Protein AF-A0A4R5Q6W9-F1 (afdb_monomer_lite)

Secondary structure (DSSP, 8-state):
-PPPTT----TTHHHHHHHHHHHHHHHTT----HHHHHHHHHHHHHHHHHHHHHHH----TTS-HHHHHHHHHHHHHHHHHHHHHHHHHHHHHHHH-SSHHHHHHHHHHHHH-B-SSSBEEE-S-TT-TT--SEEEEEEEEEEETTEEEEEEEEEEETTEEEEEEEEEE-GGGSPPPHHHHHHHHHHHHHHHHTTEEEEEEEHHHHHH-HHHHHHHHHHHHHHHHHHHHHHTTSSPPPP-TTTHHHHHHSPPPP-PPP-

Sequence (259 aa):
MQRISGLKFQPGDVRATVLEAERLIRKAGFQCPDPAQRFYSRLADKAETDFEADAETWPATDRSAEERERGYAEASRRLNRKFDGITGDLFLVTEMVESPIEAMFGAWVVLFGNDGYNDIEFSFGPESRFDPEWGTNFTPQVTVAEYRADFLFKVCLKGSFRMLAVECDGHDYHERTADQAARDRSRDRRLLTNGIHVLRFTGREIVRDLEACMDDLSDALSRLAEELLVEAGIAKRRPQRWIQENVDLAGPPPRKRPT

pLDDT: mean 81.54, std 15.63, range [34.31, 98.19]

Radius of gyration: 22.25 Å; chains: 1; bounding box: 53×73×57 Å

Structure (mmCIF, N/CA/C/O backbone):
data_AF-A0A4R5Q6W9-F1
#
_entry.id   AF-A0A4R5Q6W9-F1
#
loop_
_atom_site.group_PDB
_atom_site.id
_atom_site.type_symbol
_atom_site.label_atom_id
_atom_site.label_alt_id
_atom_site.label_comp_id
_atom_site.label_asym_id
_atom_site.label_entity_id
_atom_site.label_seq_id
_atom_site.pdbx_PDB_ins_code
_atom_site.Cartn_x
_atom_site.Cartn_y
_atom_site.Cartn_z
_atom_site.occupancy
_atom_site.B_iso_or_equiv
_atom_site.auth_seq_id
_atom_site.auth_comp_id
_atom_site.auth_asym_id
_atom_site.auth_atom_id
_atom_site.pdbx_PDB_model_num
ATOM 1 N N . MET A 1 1 ? 27.636 11.272 -6.352 1.00 48.66 1 MET A N 1
ATOM 2 C CA . MET A 1 1 ? 26.632 10.963 -7.390 1.00 48.66 1 MET A CA 1
ATOM 3 C C . MET A 1 1 ? 26.865 11.795 -8.642 1.00 48.66 1 MET A C 1
ATOM 5 O O . MET A 1 1 ? 26.857 13.020 -8.561 1.00 48.66 1 MET A O 1
ATOM 9 N N . GLN A 1 2 ? 27.067 11.162 -9.801 1.00 52.81 2 GLN A N 1
ATOM 10 C CA . GLN A 1 2 ? 26.824 11.839 -11.081 1.00 52.81 2 GLN A CA 1
ATOM 11 C C . GLN A 1 2 ? 25.318 12.112 -11.170 1.00 52.81 2 GLN A C 1
ATOM 13 O O . GLN A 1 2 ? 24.526 11.182 -11.055 1.00 52.81 2 GLN A O 1
ATOM 18 N N . ARG A 1 3 ? 24.910 13.376 -11.332 1.00 63.16 3 ARG A N 1
ATOM 19 C CA . ARG A 1 3 ? 23.494 13.710 -11.534 1.00 63.16 3 ARG A CA 1
ATOM 20 C C . ARG A 1 3 ? 23.026 13.101 -12.852 1.00 63.16 3 ARG A C 1
ATOM 22 O O . ARG A 1 3 ? 23.566 13.449 -13.902 1.00 63.16 3 ARG A O 1
ATOM 29 N N . ILE A 1 4 ? 22.010 12.241 -12.802 1.00 69.12 4 ILE A N 1
ATOM 30 C CA . ILE A 1 4 ? 21.263 11.860 -14.001 1.00 69.12 4 ILE A CA 1
ATOM 31 C C . ILE A 1 4 ? 20.656 13.149 -14.578 1.00 69.12 4 ILE A C 1
ATOM 33 O O . ILE A 1 4 ? 19.903 13.860 -13.910 1.00 69.12 4 ILE A O 1
ATOM 37 N N . SER A 1 5 ? 21.015 13.478 -15.819 1.00 70.62 5 SER A N 1
ATOM 38 C CA . SER A 1 5 ? 20.466 14.645 -16.513 1.00 70.62 5 SER A CA 1
ATOM 39 C C . SER A 1 5 ? 18.950 14.501 -16.695 1.00 70.62 5 SER A C 1
ATOM 41 O O . SER A 1 5 ? 18.474 13.462 -17.154 1.00 70.62 5 SER A O 1
ATOM 43 N N . GLY A 1 6 ? 18.183 15.542 -16.353 1.00 74.81 6 GLY A N 1
ATOM 44 C CA . GLY A 1 6 ? 16.725 15.576 -16.523 1.00 74.81 6 GLY A CA 1
ATOM 45 C C . GLY A 1 6 ? 15.893 15.113 -15.319 1.00 74.81 6 GLY A C 1
ATOM 46 O O . GLY A 1 6 ? 14.668 15.060 -15.441 1.00 74.81 6 GLY A O 1
ATOM 47 N N . LEU A 1 7 ? 16.507 14.807 -14.171 1.00 79.44 7 LEU A N 1
ATOM 48 C CA . LEU A 1 7 ? 15.770 14.634 -12.914 1.00 79.44 7 LEU A CA 1
ATOM 49 C C . LEU A 1 7 ? 15.160 15.968 -12.465 1.00 79.44 7 LEU A C 1
ATOM 51 O O . LEU A 1 7 ? 15.842 16.994 -12.436 1.00 79.44 7 LEU A O 1
ATOM 55 N N . LYS A 1 8 ? 13.864 15.947 -12.140 1.00 81.31 8 LYS A N 1
ATOM 56 C CA . LYS A 1 8 ? 13.108 17.111 -11.659 1.00 81.31 8 LYS A CA 1
ATOM 57 C C . LYS A 1 8 ? 13.387 17.408 -10.187 1.00 81.31 8 LYS A C 1
ATOM 59 O O . LYS A 1 8 ? 13.397 18.575 -9.811 1.00 81.31 8 LYS A O 1
ATOM 64 N N . PHE A 1 9 ? 13.606 16.368 -9.388 1.00 80.31 9 PHE A N 1
ATOM 65 C CA . PHE A 1 9 ? 13.804 16.470 -7.947 1.00 80.31 9 PHE A CA 1
ATOM 66 C C . PHE A 1 9 ? 15.293 16.544 -7.577 1.00 80.31 9 PHE A C 1
ATOM 68 O O . PHE A 1 9 ? 16.175 16.122 -8.332 1.00 80.31 9 PHE A O 1
ATOM 75 N N . GLN A 1 10 ? 15.568 17.130 -6.421 1.00 84.50 10 GLN A N 1
ATOM 76 C CA . GLN A 1 10 ? 16.871 17.245 -5.781 1.00 84.50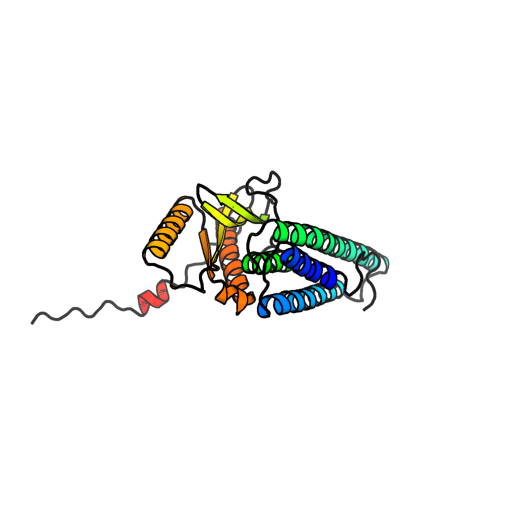 10 GLN A CA 1
ATOM 77 C C . GLN A 1 10 ? 16.937 16.331 -4.548 1.00 84.50 10 GLN A C 1
ATOM 79 O O . GLN A 1 10 ? 15.891 16.000 -3.989 1.00 84.50 10 GLN A O 1
ATOM 84 N N . PRO A 1 11 ? 18.149 15.961 -4.088 1.00 83.69 11 PRO A N 1
ATOM 85 C CA . PRO A 1 11 ? 18.304 15.287 -2.804 1.00 83.69 11 PRO A CA 1
ATOM 86 C C . PRO A 1 11 ? 17.579 16.050 -1.688 1.00 83.69 11 PRO A C 1
ATOM 88 O O . PRO A 1 11 ? 17.806 17.250 -1.501 1.00 83.69 11 PRO A O 1
ATOM 91 N N . GLY A 1 12 ? 16.705 15.351 -0.971 1.00 87.00 12 GLY A N 1
ATOM 92 C CA . GLY A 1 12 ? 15.847 15.868 0.092 1.00 87.00 12 GLY A CA 1
ATOM 93 C C . GLY A 1 12 ? 14.406 16.181 -0.327 1.00 87.00 12 GLY A C 1
ATOM 94 O O . GLY A 1 12 ? 13.570 16.388 0.556 1.00 87.00 12 GLY A O 1
ATOM 95 N N . ASP A 1 13 ? 14.078 16.208 -1.622 1.00 88.94 13 ASP A N 1
ATOM 96 C CA . ASP A 1 13 ? 12.713 16.493 -2.093 1.00 88.94 13 ASP A CA 1
ATOM 97 C C . ASP A 1 13 ? 11.746 15.329 -1.807 1.00 88.94 13 ASP A C 1
ATOM 99 O O . ASP A 1 13 ? 10.575 15.560 -1.480 1.00 88.94 13 ASP A O 1
ATOM 103 N N . VAL A 1 14 ? 12.221 14.076 -1.879 1.00 87.19 14 VAL A N 1
ATOM 104 C CA . VAL A 1 14 ? 11.422 12.893 -1.503 1.00 87.19 14 VAL A CA 1
ATOM 105 C C . VAL A 1 14 ? 11.132 12.959 -0.012 1.00 87.19 14 VAL A C 1
ATOM 107 O O . VAL A 1 14 ? 9.976 12.888 0.413 1.00 87.19 14 VAL A O 1
ATOM 110 N N . ARG A 1 15 ? 12.172 13.214 0.785 1.00 91.56 15 ARG A N 1
ATOM 111 C CA . ARG A 1 15 ? 12.054 13.393 2.227 1.00 91.56 15 ARG A CA 1
ATOM 112 C C . ARG A 1 15 ? 11.063 14.504 2.589 1.00 91.56 15 ARG A C 1
ATOM 114 O O . ARG A 1 15 ? 10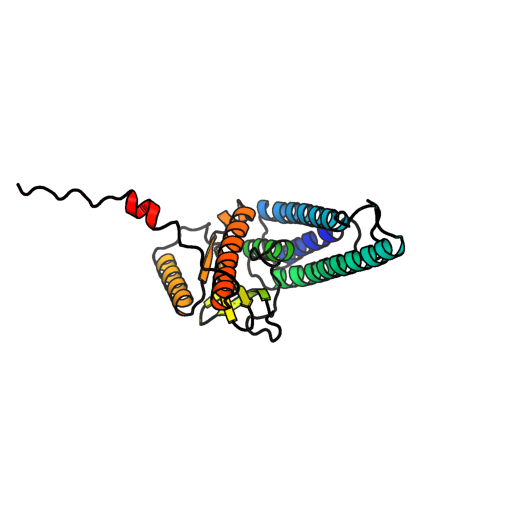.216 14.315 3.460 1.00 91.56 15 ARG A O 1
ATOM 121 N N . ALA A 1 16 ? 11.145 15.657 1.924 1.00 90.44 16 ALA A N 1
ATOM 122 C CA . ALA A 1 16 ? 10.238 16.782 2.145 1.00 90.44 16 ALA A CA 1
ATOM 123 C C . ALA A 1 16 ? 8.779 16.424 1.819 1.00 90.44 16 ALA A C 1
ATOM 125 O O . ALA A 1 16 ? 7.884 16.778 2.585 1.00 90.44 16 ALA A O 1
ATOM 126 N N . THR A 1 17 ? 8.551 15.673 0.738 1.00 88.25 17 THR A N 1
ATOM 127 C CA . THR A 1 17 ? 7.220 15.185 0.344 1.00 88.25 17 THR A CA 1
ATOM 128 C C . THR A 1 17 ? 6.606 14.297 1.429 1.00 88.25 17 THR A C 1
ATOM 130 O O . THR A 1 17 ? 5.454 14.495 1.816 1.00 88.25 17 THR A O 1
ATOM 133 N N . VAL A 1 18 ? 7.382 13.362 1.986 1.00 88.25 18 VAL A N 1
ATOM 134 C CA . VAL A 1 18 ? 6.898 12.463 3.047 1.00 88.25 18 VAL A CA 1
ATOM 135 C C . VAL A 1 18 ? 6.588 13.216 4.345 1.00 88.25 18 VAL A C 1
ATOM 137 O O . VAL A 1 18 ? 5.583 12.948 5.003 1.00 88.25 18 VAL A O 1
ATOM 140 N N . LEU A 1 19 ? 7.414 14.197 4.712 1.00 89.00 19 LEU A N 1
ATOM 141 C CA . LEU A 1 19 ? 7.174 15.016 5.905 1.00 89.00 19 LEU A CA 1
ATOM 142 C C . LEU A 1 19 ? 5.999 15.990 5.748 1.00 89.00 19 LEU A C 1
ATOM 144 O O . LEU A 1 19 ? 5.355 16.347 6.738 1.00 89.00 19 LEU A O 1
ATOM 148 N N . GLU A 1 20 ? 5.687 16.409 4.524 1.00 86.88 20 GLU A N 1
ATOM 149 C CA . GLU A 1 20 ? 4.496 17.213 4.260 1.00 86.88 20 GLU A CA 1
ATOM 150 C C . GLU A 1 20 ? 3.213 16.416 4.533 1.00 86.88 20 GLU A C 1
ATOM 152 O O . GLU A 1 20 ? 2.278 16.945 5.136 1.00 86.88 20 GLU A O 1
ATOM 157 N N . ALA A 1 21 ? 3.200 15.121 4.214 1.00 81.12 21 ALA A N 1
ATOM 158 C CA . ALA A 1 21 ? 2.097 14.226 4.555 1.00 81.12 21 ALA A CA 1
ATOM 159 C C . ALA A 1 21 ? 1.874 14.138 6.080 1.00 81.12 21 ALA A C 1
ATOM 161 O O . ALA A 1 21 ? 0.754 14.311 6.564 1.00 81.12 21 ALA A O 1
ATOM 162 N N . GLU A 1 22 ? 2.951 14.004 6.869 1.00 83.50 22 GLU A N 1
ATOM 163 C CA . GLU A 1 22 ? 2.888 14.086 8.340 1.00 83.50 22 GLU A CA 1
ATOM 164 C C . GLU A 1 22 ? 2.273 15.418 8.809 1.00 83.50 22 GLU A C 1
ATOM 166 O O . GLU A 1 22 ? 1.482 15.480 9.760 1.00 83.50 22 GLU A O 1
ATOM 171 N N . ARG A 1 23 ? 2.654 16.529 8.167 1.00 83.62 23 ARG A N 1
ATOM 172 C CA . ARG A 1 23 ? 2.138 17.863 8.493 1.00 83.62 23 ARG A CA 1
ATOM 173 C C . ARG A 1 23 ? 0.632 17.966 8.240 1.00 83.62 23 ARG A C 1
ATOM 175 O O . ARG A 1 23 ? -0.062 18.573 9.060 1.00 83.62 23 ARG A O 1
ATOM 182 N N . LEU A 1 24 ? 0.130 17.386 7.152 1.00 77.31 24 LEU A N 1
ATOM 183 C CA . LEU A 1 24 ? -1.294 17.397 6.801 1.00 77.31 24 LEU A CA 1
ATOM 184 C C . LEU A 1 24 ? -2.137 16.598 7.795 1.00 77.31 24 LEU A C 1
ATOM 186 O O . LEU A 1 24 ? -3.113 17.132 8.321 1.00 77.31 24 LEU A O 1
ATOM 190 N N . ILE A 1 25 ? -1.683 15.405 8.183 1.00 74.44 25 ILE A N 1
ATOM 191 C CA . ILE A 1 25 ? -2.358 14.575 9.197 1.00 74.44 25 ILE A CA 1
ATOM 192 C C . ILE A 1 25 ? -2.496 15.329 10.525 1.00 74.44 25 ILE A C 1
ATOM 194 O O . ILE A 1 25 ? -3.559 15.332 11.148 1.00 74.44 25 ILE A O 1
ATOM 198 N N . ARG A 1 26 ? -1.442 16.041 10.952 1.00 75.69 26 ARG A N 1
ATOM 199 C CA . ARG A 1 26 ? -1.497 16.891 12.156 1.00 75.69 26 ARG A CA 1
ATOM 200 C C . ARG A 1 26 ? -2.500 18.036 12.010 1.00 75.69 26 ARG A C 1
ATOM 202 O O . ARG A 1 26 ? -3.202 18.364 12.966 1.00 75.69 26 ARG A O 1
ATOM 209 N N . LYS A 1 27 ? -2.577 18.657 10.828 1.00 73.44 27 LYS A N 1
ATOM 210 C CA . LYS A 1 27 ? -3.520 19.750 10.544 1.00 73.44 27 LYS A CA 1
ATOM 211 C C . LYS A 1 27 ? -4.977 19.274 10.558 1.00 73.44 27 LYS A C 1
ATOM 213 O O . LYS A 1 27 ? -5.839 20.044 10.973 1.00 73.44 27 LYS A O 1
ATOM 218 N N . ALA A 1 28 ? -5.241 18.027 10.170 1.00 67.44 28 ALA A N 1
ATOM 219 C CA . ALA A 1 28 ? -6.567 17.408 10.214 1.00 67.44 28 ALA A CA 1
ATOM 220 C C . ALA A 1 28 ? -7.091 17.145 11.646 1.00 67.44 28 ALA A C 1
ATOM 222 O O . ALA A 1 28 ? -8.201 16.653 11.821 1.00 67.44 28 ALA A O 1
ATOM 223 N N . GLY A 1 29 ? -6.331 17.517 12.685 1.00 64.62 29 GLY A N 1
ATOM 224 C CA . GLY A 1 29 ? -6.761 17.435 14.083 1.00 64.62 29 GLY A CA 1
ATOM 225 C C . GLY A 1 29 ? -6.398 16.121 14.770 1.00 64.62 29 GLY A C 1
ATOM 226 O O . GLY A 1 29 ? -6.739 15.930 15.937 1.00 64.62 29 GLY A O 1
ATOM 227 N N . PHE A 1 30 ? -5.668 15.233 14.093 1.00 65.44 30 PHE A N 1
ATOM 228 C CA . PHE A 1 30 ? -5.196 13.999 14.698 1.00 65.44 30 PHE A CA 1
ATOM 229 C C . PHE A 1 30 ? -3.976 14.240 15.596 1.00 65.44 30 PHE A C 1
ATOM 231 O O . PHE A 1 30 ? -2.955 14.790 15.172 1.00 65.44 30 PHE A O 1
ATOM 238 N N . GLN A 1 31 ? -4.047 13.769 16.846 1.00 60.00 31 GLN A N 1
ATOM 239 C CA . GLN A 1 31 ? -2.859 13.650 17.689 1.00 60.00 31 GLN A CA 1
ATOM 240 C C . GLN A 1 31 ? -2.029 12.463 17.202 1.00 60.00 31 GLN A C 1
ATOM 242 O O . GLN A 1 31 ? -2.384 11.309 17.417 1.00 60.00 31 GLN A O 1
ATOM 247 N N . CYS A 1 32 ? -0.919 12.763 16.535 1.00 57.00 32 CYS A N 1
ATOM 248 C CA . CYS A 1 32 ? 0.080 11.783 16.136 1.00 57.00 32 CYS A CA 1
ATOM 249 C C . CYS A 1 32 ? 1.001 11.521 17.347 1.00 57.00 32 CYS A C 1
ATOM 251 O O . CYS A 1 32 ? 1.779 12.420 17.699 1.00 57.00 32 CYS A O 1
ATOM 253 N N . PRO A 1 33 ? 0.895 10.372 18.046 1.00 61.19 33 PRO A N 1
ATOM 254 C CA . PRO A 1 33 ? 1.745 10.090 19.202 1.00 61.19 33 PRO A CA 1
ATOM 255 C C . PRO A 1 33 ? 3.227 10.032 18.778 1.00 61.19 33 PRO A C 1
ATOM 257 O O . PRO A 1 33 ? 3.526 9.763 17.618 1.00 61.19 33 PRO A O 1
ATOM 260 N N . ASP A 1 34 ? 4.168 10.262 19.704 1.00 66.00 34 ASP A N 1
ATOM 261 C CA . ASP A 1 34 ? 5.624 10.329 19.418 1.00 66.00 34 ASP A CA 1
ATOM 262 C C . ASP A 1 34 ? 6.168 9.180 18.525 1.00 66.00 34 ASP A C 1
ATOM 264 O O . ASP A 1 34 ? 6.966 9.452 17.623 1.00 66.00 34 ASP A O 1
ATOM 268 N N . PRO A 1 35 ? 5.709 7.913 18.660 1.00 63.75 35 PRO A N 1
ATOM 269 C CA . PRO A 1 35 ? 6.115 6.832 17.757 1.00 63.75 35 PRO A CA 1
ATOM 270 C C . PRO A 1 35 ? 5.767 7.078 16.280 1.00 63.75 35 PRO A C 1
ATOM 272 O O . PRO A 1 35 ? 6.542 6.712 15.397 1.00 63.75 35 PRO A O 1
ATOM 275 N N . ALA A 1 36 ? 4.638 7.730 16.008 1.00 64.56 36 ALA A N 1
ATOM 276 C CA . ALA A 1 36 ? 4.153 7.998 14.660 1.00 64.56 36 ALA A CA 1
ATOM 277 C C . ALA A 1 36 ? 4.860 9.209 14.009 1.00 64.56 36 ALA A C 1
ATOM 279 O O . ALA A 1 36 ? 5.072 9.223 12.801 1.00 64.56 36 ALA A O 1
ATOM 280 N N . GLN A 1 37 ? 5.357 10.175 14.788 1.00 68.69 37 GLN A N 1
ATOM 281 C CA . GLN A 1 37 ? 6.207 11.257 14.252 1.00 68.69 37 GLN A CA 1
ATOM 282 C C . GLN A 1 37 ? 7.581 10.727 13.817 1.00 68.69 37 GLN A C 1
ATOM 284 O O . GLN A 1 37 ? 8.071 10.991 12.715 1.00 68.69 37 GLN A O 1
ATOM 289 N N . ARG A 1 38 ? 8.193 9.888 14.665 1.00 79.69 38 ARG A N 1
ATOM 290 C CA . ARG A 1 38 ? 9.451 9.200 14.328 1.00 79.69 38 ARG A CA 1
ATOM 291 C C . ARG A 1 38 ? 9.286 8.238 13.156 1.00 79.69 38 ARG A C 1
ATOM 293 O O . ARG A 1 38 ? 10.260 7.968 12.458 1.00 79.69 38 ARG A O 1
ATOM 300 N N . PHE A 1 39 ? 8.081 7.711 12.943 1.00 83.69 39 PHE A N 1
ATOM 301 C CA . PHE A 1 39 ? 7.766 6.916 11.765 1.00 83.69 39 PHE A CA 1
ATOM 302 C C . PHE A 1 39 ? 7.938 7.728 10.480 1.00 83.69 39 PHE A C 1
ATOM 304 O O . PHE A 1 39 ? 8.757 7.329 9.662 1.00 83.69 39 PHE A O 1
ATOM 311 N N . TYR A 1 40 ? 7.279 8.882 10.331 1.00 84.88 40 TYR A N 1
ATOM 312 C CA . TYR A 1 40 ? 7.381 9.671 9.094 1.00 84.88 40 TYR A CA 1
ATOM 313 C C . TYR A 1 40 ? 8.805 10.131 8.799 1.00 84.88 40 TYR A C 1
ATOM 315 O O . TYR A 1 40 ? 9.220 10.103 7.648 1.00 84.88 40 TYR A O 1
ATOM 323 N N . SER A 1 41 ? 9.586 10.481 9.824 1.00 87.19 41 SER A N 1
ATOM 324 C CA . SER A 1 41 ? 11.005 10.806 9.622 1.00 87.19 41 SER A CA 1
ATOM 325 C C . SER A 1 41 ? 11.806 9.610 9.094 1.00 87.19 41 SER A C 1
ATOM 327 O O . SER A 1 41 ? 12.518 9.755 8.107 1.00 87.19 41 SER A O 1
ATOM 329 N N . ARG A 1 42 ? 11.651 8.419 9.693 1.00 88.62 42 ARG A N 1
ATOM 330 C CA . ARG A 1 42 ? 12.331 7.197 9.222 1.00 88.62 42 ARG A CA 1
ATOM 331 C C . ARG A 1 42 ? 11.864 6.770 7.832 1.00 88.62 42 ARG A C 1
ATOM 333 O O . ARG A 1 42 ? 12.683 6.364 7.017 1.00 88.62 42 ARG A O 1
ATOM 340 N N . LEU A 1 43 ? 10.565 6.884 7.565 1.00 87.88 43 LEU A N 1
ATOM 341 C CA . LEU A 1 43 ? 9.963 6.599 6.267 1.00 87.88 43 LEU A CA 1
ATOM 342 C C . LEU A 1 43 ? 10.534 7.524 5.190 1.00 87.88 43 LEU A C 1
ATOM 344 O O . LEU A 1 43 ? 10.895 7.066 4.113 1.00 87.88 43 LEU A O 1
ATOM 348 N N . ALA A 1 44 ? 10.662 8.812 5.510 1.00 89.62 44 ALA A N 1
ATOM 349 C CA . ALA A 1 44 ? 11.225 9.821 4.629 1.00 89.62 44 ALA A CA 1
ATOM 350 C C . ALA A 1 44 ? 12.707 9.545 4.323 1.00 89.6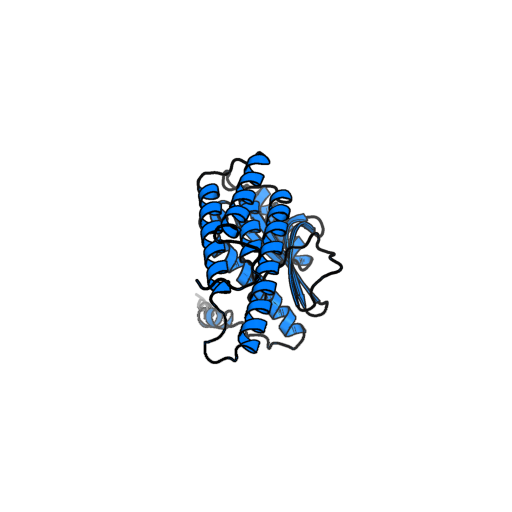2 44 ALA A C 1
ATOM 352 O O . ALA A 1 44 ? 13.107 9.600 3.164 1.00 89.62 44 ALA A O 1
ATOM 353 N N . ASP A 1 45 ? 13.502 9.190 5.339 1.00 91.44 45 ASP A N 1
ATOM 354 C CA . ASP A 1 45 ? 14.919 8.843 5.168 1.00 91.44 45 ASP A CA 1
ATOM 355 C C . ASP A 1 45 ? 15.092 7.561 4.325 1.00 91.44 45 ASP A C 1
ATOM 357 O O . ASP A 1 45 ? 15.954 7.501 3.443 1.00 91.44 45 ASP A O 1
ATOM 361 N N . LYS A 1 46 ? 14.239 6.547 4.545 1.00 91.19 46 LYS A N 1
ATOM 362 C CA . LYS A 1 46 ? 14.216 5.320 3.736 1.00 91.19 46 LYS A CA 1
ATOM 363 C C . LYS A 1 46 ? 13.831 5.609 2.284 1.00 91.19 46 LYS A C 1
ATOM 365 O O . LYS A 1 46 ? 14.513 5.143 1.379 1.00 91.19 46 LYS A O 1
ATOM 370 N N . ALA A 1 47 ? 12.768 6.381 2.063 1.00 88.25 47 ALA A N 1
ATOM 371 C CA . ALA A 1 47 ? 12.290 6.709 0.722 1.00 88.25 47 ALA A CA 1
ATOM 372 C C . ALA A 1 47 ? 13.338 7.491 -0.071 1.00 88.25 47 ALA A C 1
ATOM 374 O O . ALA A 1 47 ? 13.568 7.182 -1.235 1.00 88.25 47 ALA A O 1
ATOM 375 N N . GLU A 1 48 ? 14.013 8.449 0.568 1.00 89.00 48 GLU A N 1
ATOM 376 C CA . GLU A 1 48 ? 15.126 9.175 -0.044 1.00 89.00 48 GLU A CA 1
ATOM 377 C C . GLU A 1 48 ? 16.255 8.215 -0.447 1.00 89.00 48 GLU A C 1
ATOM 379 O O . GLU A 1 48 ? 16.680 8.218 -1.598 1.00 89.00 48 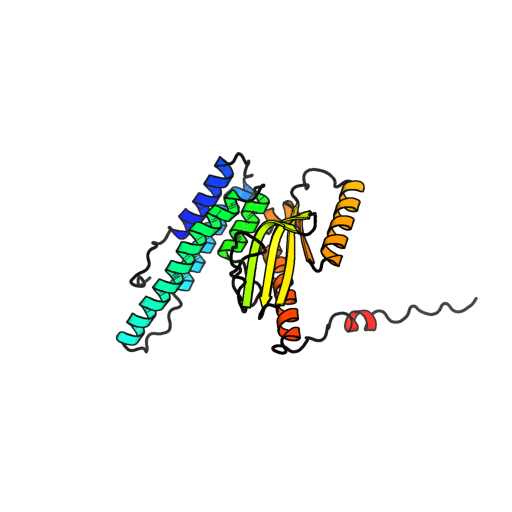GLU A O 1
ATOM 384 N N . THR A 1 49 ? 16.672 7.330 0.464 1.00 89.31 49 THR A N 1
ATOM 385 C CA . THR A 1 49 ? 17.745 6.357 0.203 1.00 89.31 49 THR A CA 1
ATOM 386 C C . THR A 1 49 ? 17.403 5.420 -0.960 1.00 89.31 49 THR A C 1
ATOM 388 O O . THR A 1 49 ? 18.238 5.198 -1.837 1.00 89.31 49 THR A O 1
ATOM 391 N N . ASP A 1 50 ? 16.177 4.891 -1.004 1.00 85.69 50 ASP A N 1
ATOM 392 C CA . ASP A 1 50 ? 15.736 3.989 -2.075 1.00 85.69 50 ASP A CA 1
ATOM 393 C C . ASP A 1 50 ? 15.666 4.722 -3.429 1.00 85.69 50 ASP A C 1
ATOM 395 O O . ASP A 1 50 ? 16.052 4.170 -4.460 1.00 85.69 50 ASP A O 1
ATOM 399 N N . PHE A 1 51 ? 15.244 5.991 -3.441 1.00 84.50 51 PHE A N 1
ATOM 400 C CA . PHE A 1 51 ? 15.263 6.826 -4.646 1.00 84.50 51 PHE A CA 1
ATOM 401 C C . PHE A 1 51 ? 16.678 7.128 -5.140 1.00 84.50 51 PHE A C 1
ATOM 403 O O . PHE A 1 51 ? 16.930 7.091 -6.348 1.00 84.50 51 PHE A O 1
ATOM 410 N N . GLU A 1 52 ? 17.602 7.430 -4.228 1.00 82.75 52 GLU A N 1
ATOM 411 C CA . GLU A 1 52 ? 19.009 7.644 -4.562 1.00 82.75 52 GLU A CA 1
ATOM 412 C C . GLU A 1 52 ? 19.635 6.358 -5.124 1.00 82.75 52 GLU A C 1
ATOM 414 O O . GLU A 1 52 ? 20.290 6.407 -6.167 1.00 82.75 52 GLU A O 1
ATOM 419 N N . ALA A 1 53 ? 19.353 5.196 -4.529 1.00 84.00 53 ALA A N 1
ATOM 420 C CA . ALA A 1 53 ? 19.814 3.899 -5.026 1.00 84.00 53 ALA A CA 1
ATOM 421 C C . ALA A 1 53 ? 19.232 3.550 -6.413 1.00 84.00 53 ALA A C 1
ATOM 423 O O . ALA A 1 53 ? 19.955 3.074 -7.298 1.00 84.00 53 ALA A O 1
ATOM 424 N N . ASP A 1 54 ? 17.947 3.839 -6.652 1.00 77.69 54 ASP A N 1
ATOM 425 C CA . ASP A 1 54 ? 17.304 3.692 -7.967 1.00 77.69 54 ASP A CA 1
ATOM 426 C C . ASP A 1 54 ? 17.925 4.622 -9.029 1.00 77.69 54 ASP A C 1
ATOM 428 O O . ASP A 1 54 ? 17.944 4.299 -10.223 1.00 77.69 54 ASP A O 1
ATOM 432 N N . ALA A 1 55 ? 18.417 5.793 -8.613 1.00 73.44 55 ALA A N 1
ATOM 433 C CA . ALA A 1 55 ? 19.147 6.724 -9.469 1.00 73.44 55 ALA A CA 1
ATOM 434 C C . ALA A 1 55 ? 20.595 6.274 -9.734 1.00 73.44 55 ALA A C 1
ATOM 436 O O . ALA A 1 55 ? 21.187 6.650 -10.745 1.00 73.44 55 ALA A O 1
ATOM 437 N N . GLU A 1 56 ? 21.178 5.445 -8.872 1.00 74.50 56 GLU A N 1
ATOM 438 C CA . GLU A 1 56 ? 22.535 4.922 -9.055 1.00 74.50 56 GLU A CA 1
ATOM 439 C C . GLU A 1 56 ? 22.588 3.626 -9.882 1.00 74.50 56 GLU A C 1
ATOM 441 O O . GLU A 1 56 ? 23.602 3.357 -10.527 1.00 74.50 56 GLU A O 1
ATOM 446 N N . THR A 1 57 ? 21.500 2.852 -9.944 1.00 70.31 57 THR A N 1
ATOM 447 C CA . THR A 1 57 ? 21.420 1.511 -10.572 1.00 70.31 57 THR A CA 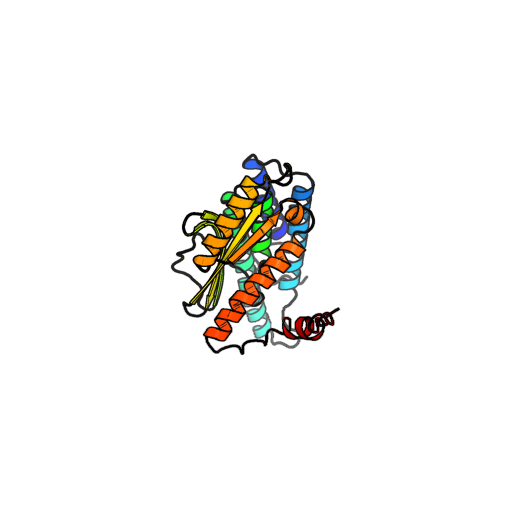1
ATOM 448 C C . THR A 1 57 ? 21.452 1.487 -12.114 1.00 70.31 57 THR A C 1
ATOM 450 O O . THR A 1 57 ? 21.029 0.521 -12.753 1.00 70.31 57 THR A O 1
ATOM 453 N N . TRP A 1 58 ? 22.012 2.508 -12.767 1.00 64.81 58 TRP A N 1
ATOM 454 C CA . TRP A 1 58 ? 22.116 2.550 -14.228 1.00 64.81 58 TRP A CA 1
ATOM 455 C C . TRP A 1 58 ? 23.222 1.615 -14.783 1.00 64.81 58 TRP A C 1
ATOM 457 O O . TRP A 1 58 ? 24.349 1.627 -14.281 1.00 64.81 58 TRP A O 1
ATOM 467 N N . PRO A 1 59 ? 22.966 0.818 -15.848 1.00 54.06 59 PRO A N 1
ATOM 468 C CA . PRO A 1 59 ? 23.914 -0.169 -16.357 1.00 54.06 59 PRO A CA 1
ATOM 469 C C . PRO A 1 59 ? 25.193 0.450 -16.939 1.00 54.06 59 PRO A C 1
ATOM 471 O O . PRO A 1 59 ? 25.164 1.099 -17.983 1.00 54.06 59 PRO A O 1
ATOM 474 N N . ALA A 1 60 ? 26.291 0.127 -16.250 1.00 54.59 60 ALA A N 1
ATOM 475 C CA . ALA A 1 60 ? 27.650 -0.208 -16.689 1.00 54.59 60 ALA A CA 1
ATOM 476 C C . ALA A 1 60 ? 28.349 0.629 -17.783 1.00 54.59 60 ALA A C 1
ATOM 478 O O . ALA A 1 60 ? 27.845 0.940 -18.858 1.00 54.59 60 ALA A O 1
ATOM 479 N N . THR A 1 61 ? 29.624 0.876 -17.503 1.00 56.62 61 THR A N 1
ATOM 480 C CA . THR A 1 61 ? 30.605 1.748 -18.161 1.00 56.62 61 THR A CA 1
ATOM 481 C C . THR A 1 61 ? 30.987 1.405 -19.611 1.00 56.62 61 THR A C 1
ATOM 483 O O . THR A 1 61 ? 31.695 2.197 -20.228 1.00 56.62 61 THR A O 1
ATOM 486 N N . ASP A 1 62 ? 30.491 0.300 -20.179 1.00 59.84 62 ASP A N 1
ATOM 487 C CA . ASP A 1 62 ? 30.895 -0.238 -21.497 1.00 59.84 62 ASP A CA 1
ATOM 488 C C . ASP A 1 62 ? 29.963 0.146 -22.669 1.00 59.84 62 ASP A C 1
ATOM 490 O O . ASP A 1 62 ? 30.016 -0.453 -23.742 1.00 59.84 62 ASP A O 1
ATOM 494 N N . ARG A 1 63 ? 29.099 1.156 -22.500 1.00 70.81 63 ARG A N 1
ATOM 495 C CA . ARG A 1 63 ? 28.160 1.616 -23.544 1.00 70.81 63 ARG A CA 1
ATOM 496 C C . ARG A 1 63 ? 28.665 2.833 -24.327 1.00 70.81 63 ARG A C 1
ATOM 498 O O . ARG A 1 63 ? 29.395 3.689 -23.807 1.00 70.81 63 ARG A O 1
ATOM 505 N N . SER A 1 64 ? 28.218 2.973 -25.576 1.00 82.25 64 SER A N 1
ATOM 506 C CA . SER A 1 64 ? 28.478 4.174 -26.386 1.00 82.25 64 SER A CA 1
ATOM 507 C C . SER A 1 64 ? 27.904 5.442 -25.724 1.00 82.25 64 SER A C 1
ATOM 509 O O . SER A 1 64 ? 27.110 5.375 -24.783 1.00 82.25 64 SER A O 1
ATOM 511 N N . ALA A 1 65 ? 28.338 6.627 -26.165 1.00 81.88 65 ALA A N 1
ATOM 512 C CA . ALA A 1 65 ? 27.835 7.891 -25.617 1.00 81.88 65 ALA A CA 1
ATOM 513 C C . ALA A 1 65 ? 26.318 8.060 -25.847 1.00 81.88 65 ALA A C 1
ATOM 515 O O . ALA A 1 65 ? 25.604 8.451 -24.926 1.00 81.88 65 ALA A O 1
ATOM 516 N N . GLU A 1 66 ? 25.819 7.681 -27.028 1.00 81.19 66 GLU A N 1
ATOM 517 C CA . GLU A 1 66 ? 24.390 7.751 -27.367 1.00 81.19 66 GLU A CA 1
ATOM 518 C C . GLU A 1 66 ? 23.537 6.793 -26.521 1.00 81.19 66 GLU A C 1
ATOM 520 O O . GLU A 1 66 ? 22.457 7.157 -26.056 1.00 81.19 66 GLU A O 1
ATOM 525 N N . GLU A 1 67 ? 24.013 5.569 -26.280 1.00 79.81 67 GLU A N 1
ATOM 526 C CA . GLU A 1 67 ? 23.315 4.596 -25.428 1.00 79.81 67 GLU A CA 1
ATOM 527 C C . GLU A 1 67 ? 23.271 5.038 -23.962 1.00 79.81 67 GLU A C 1
ATOM 529 O O . GLU A 1 67 ? 22.283 4.783 -23.271 1.00 79.81 67 GLU A O 1
ATOM 534 N N . ARG A 1 68 ? 24.319 5.726 -23.489 1.00 78.31 68 ARG A N 1
ATOM 535 C CA . ARG A 1 68 ? 24.332 6.350 -22.161 1.00 78.31 68 ARG A CA 1
ATOM 536 C C . ARG A 1 68 ? 23.316 7.483 -22.071 1.00 78.31 68 ARG A C 1
ATOM 538 O O . ARG A 1 68 ? 22.544 7.515 -21.121 1.00 78.31 68 ARG A O 1
ATOM 545 N N . GLU A 1 69 ? 23.269 8.373 -23.059 1.00 80.75 69 GLU A N 1
ATOM 546 C CA . GLU A 1 69 ? 22.331 9.502 -23.077 1.00 80.75 69 GLU A CA 1
ATOM 547 C C . GLU A 1 69 ? 20.864 9.049 -23.118 1.00 80.75 69 GLU A C 1
ATOM 549 O O . GLU A 1 69 ? 20.061 9.484 -22.289 1.00 80.75 69 GLU A O 1
ATOM 554 N N . ARG A 1 70 ? 20.515 8.119 -24.022 1.00 78.75 70 ARG A N 1
ATOM 555 C CA . ARG A 1 70 ? 19.166 7.516 -24.070 1.00 78.75 70 ARG A CA 1
ATOM 556 C C . ARG A 1 70 ? 18.805 6.863 -22.746 1.00 78.75 70 ARG A C 1
ATOM 558 O O . ARG A 1 70 ? 17.674 6.980 -22.278 1.00 78.75 70 ARG A O 1
ATOM 565 N N . GLY A 1 71 ? 19.794 6.214 -22.151 1.00 77.06 71 GLY A N 1
ATOM 566 C CA . GLY A 1 71 ? 19.683 5.573 -20.869 1.00 77.06 71 GLY A CA 1
ATOM 567 C C . GLY A 1 71 ? 19.330 6.509 -19.720 1.00 77.06 71 GLY A C 1
ATOM 568 O O . GLY A 1 71 ? 18.311 6.338 -19.053 1.00 77.06 71 GLY A O 1
ATOM 569 N N . TYR A 1 72 ? 20.122 7.566 -19.549 1.00 78.06 72 TYR A N 1
ATOM 570 C CA . TYR A 1 72 ? 19.838 8.611 -18.569 1.00 78.06 72 TYR A CA 1
ATOM 571 C C . TYR A 1 72 ? 18.466 9.255 -18.800 1.00 78.06 72 TYR A C 1
ATOM 573 O O . TYR A 1 72 ? 17.734 9.492 -17.842 1.00 78.06 72 TYR A O 1
ATOM 581 N N . ALA A 1 73 ? 18.070 9.484 -20.055 1.00 80.00 73 ALA A N 1
ATOM 582 C CA . ALA A 1 73 ? 16.755 10.034 -20.372 1.00 80.00 73 ALA A CA 1
ATOM 583 C C . ALA A 1 73 ? 15.597 9.084 -20.003 1.00 80.00 73 ALA A C 1
ATOM 585 O O . ALA A 1 73 ? 14.509 9.536 -19.638 1.00 80.00 73 ALA A O 1
ATOM 586 N N . GLU A 1 74 ? 15.781 7.770 -20.111 1.00 79.75 74 GLU A N 1
ATOM 587 C CA . GLU A 1 74 ? 14.800 6.776 -19.670 1.00 79.75 74 GLU A CA 1
ATOM 588 C C . GLU A 1 74 ? 14.723 6.687 -18.143 1.00 79.75 74 GLU A C 1
ATOM 590 O O . GLU A 1 74 ? 13.624 6.779 -17.590 1.00 79.75 74 GLU A O 1
ATOM 595 N N . ALA A 1 75 ? 15.872 6.610 -17.465 1.00 79.19 75 ALA A N 1
ATOM 596 C CA . ALA A 1 75 ? 15.951 6.609 -16.006 1.00 79.19 75 ALA A CA 1
ATOM 597 C C . ALA A 1 75 ? 15.319 7.864 -15.397 1.00 79.19 75 ALA A C 1
ATOM 599 O O . ALA A 1 75 ? 14.446 7.746 -14.539 1.00 79.19 75 ALA A O 1
ATOM 600 N N . SER A 1 76 ? 15.673 9.051 -15.902 1.00 82.06 76 SER A N 1
ATOM 601 C CA . SER A 1 76 ? 15.068 10.320 -15.485 1.00 82.06 76 SER A CA 1
ATOM 602 C C . SER A 1 76 ? 13.559 10.312 -15.664 1.00 82.06 76 SER A C 1
ATOM 604 O O . SER A 1 76 ? 12.826 10.695 -14.759 1.00 82.06 76 SER A O 1
ATOM 606 N N . ARG A 1 77 ? 13.055 9.849 -16.815 1.00 83.31 77 ARG A N 1
ATOM 607 C CA . ARG A 1 77 ? 11.607 9.773 -17.051 1.00 83.31 77 ARG A CA 1
ATOM 608 C C . ARG A 1 77 ? 10.914 8.818 -16.080 1.00 83.31 77 ARG A C 1
ATOM 610 O O . ARG A 1 77 ? 9.834 9.153 -15.606 1.00 83.31 77 ARG A O 1
ATOM 617 N N . ARG A 1 78 ? 11.508 7.656 -15.790 1.00 82.50 78 ARG A N 1
ATOM 618 C CA . ARG A 1 78 ? 10.977 6.685 -14.820 1.00 82.50 78 ARG A CA 1
ATOM 619 C C . ARG A 1 78 ? 10.926 7.282 -13.413 1.00 82.50 78 ARG A C 1
ATOM 621 O O . ARG A 1 78 ? 9.861 7.299 -12.808 1.00 82.50 78 ARG A O 1
ATOM 628 N N . LEU A 1 79 ? 12.046 7.818 -12.939 1.00 82.38 79 LEU A N 1
ATOM 629 C CA . LEU A 1 79 ? 12.178 8.395 -11.600 1.00 82.38 79 LEU A CA 1
ATOM 630 C C . LEU A 1 79 ? 11.289 9.623 -11.405 1.00 82.38 79 LEU A C 1
ATOM 632 O O . LEU A 1 79 ? 10.626 9.735 -10.382 1.00 82.38 79 LEU A O 1
ATOM 636 N N . ASN A 1 80 ? 11.196 10.500 -12.408 1.00 84.75 80 ASN A N 1
ATOM 637 C CA . ASN A 1 80 ? 10.289 11.646 -12.361 1.00 84.75 80 ASN A CA 1
ATOM 638 C C . ASN A 1 80 ? 8.821 11.214 -12.279 1.00 84.75 80 ASN A C 1
ATOM 640 O O . ASN A 1 80 ? 8.071 11.816 -11.527 1.00 84.75 80 ASN A O 1
ATOM 644 N N . ARG A 1 81 ? 8.406 10.174 -13.021 1.00 84.44 81 ARG A N 1
ATOM 645 C CA . ARG A 1 81 ? 7.036 9.645 -12.913 1.00 84.44 81 ARG A CA 1
ATOM 646 C C . ARG A 1 81 ? 6.762 9.056 -11.532 1.00 84.44 81 ARG A C 1
ATOM 648 O O . ARG A 1 81 ? 5.705 9.328 -10.982 1.00 84.44 81 ARG A O 1
ATOM 655 N N . LYS A 1 82 ? 7.713 8.292 -10.980 1.00 83.88 82 LYS A N 1
ATOM 656 C CA . LYS A 1 82 ? 7.614 7.735 -9.622 1.00 83.88 82 LYS A CA 1
ATOM 657 C C . LYS A 1 82 ? 7.472 8.857 -8.587 1.00 83.88 82 LYS A C 1
ATOM 659 O O . LYS A 1 82 ? 6.581 8.806 -7.754 1.00 83.88 82 LYS A O 1
ATOM 664 N N . PHE A 1 83 ? 8.302 9.896 -8.689 1.00 85.94 83 PHE A N 1
ATOM 665 C CA . PHE A 1 83 ? 8.245 11.061 -7.806 1.00 85.94 83 PHE A CA 1
ATOM 666 C C . PHE A 1 83 ? 6.917 11.826 -7.922 1.00 85.94 83 PHE A C 1
ATOM 668 O O . PHE A 1 83 ? 6.247 12.028 -6.914 1.00 85.94 83 PHE A O 1
ATOM 675 N N . ASP A 1 84 ? 6.514 12.193 -9.145 1.00 85.44 84 ASP A N 1
ATOM 676 C CA . ASP A 1 84 ? 5.261 12.918 -9.402 1.00 85.44 84 ASP A CA 1
ATOM 677 C C . ASP A 1 84 ? 4.043 12.128 -8.868 1.00 85.44 84 ASP A C 1
ATOM 679 O O . ASP A 1 84 ? 3.125 12.723 -8.302 1.00 85.44 84 ASP A O 1
ATOM 683 N N . GLY A 1 85 ? 4.053 10.794 -9.016 1.00 85.38 85 GLY A N 1
ATOM 684 C CA . GLY A 1 85 ? 3.028 9.893 -8.479 1.00 85.38 85 GLY A CA 1
ATOM 685 C C . GLY A 1 85 ? 2.981 9.907 -6.953 1.00 85.38 85 GLY A C 1
ATOM 686 O O . GLY A 1 85 ? 1.946 10.227 -6.381 1.00 85.38 85 GLY A O 1
ATOM 687 N N . ILE A 1 86 ? 4.120 9.683 -6.288 1.00 85.81 86 ILE A N 1
ATOM 688 C CA . ILE A 1 86 ? 4.203 9.676 -4.819 1.00 85.81 86 ILE A CA 1
ATOM 689 C C . ILE A 1 86 ? 3.690 10.981 -4.216 1.00 85.81 86 ILE A C 1
ATOM 691 O O . ILE A 1 86 ? 2.942 10.939 -3.243 1.00 85.81 86 ILE A O 1
ATOM 695 N N . THR A 1 87 ? 4.063 12.141 -4.768 1.00 83.06 87 THR A N 1
ATOM 696 C CA . THR A 1 87 ? 3.600 13.429 -4.232 1.00 83.06 87 THR A CA 1
ATOM 697 C C . THR A 1 87 ? 2.075 13.542 -4.264 1.00 83.06 87 THR A C 1
ATOM 699 O O . THR A 1 87 ? 1.477 13.995 -3.287 1.00 83.06 87 THR A O 1
ATOM 702 N N . GLY A 1 88 ? 1.443 13.131 -5.366 1.00 86.94 88 GLY A N 1
ATOM 703 C CA . GLY A 1 88 ? -0.013 13.153 -5.501 1.00 86.94 88 GLY A CA 1
ATOM 704 C C . GLY A 1 88 ? -0.698 12.099 -4.633 1.00 86.94 88 GLY A C 1
ATOM 705 O O . GLY A 1 88 ? -1.604 12.423 -3.867 1.00 86.94 88 GLY A O 1
ATOM 706 N N . ASP A 1 89 ? -0.243 10.856 -4.718 1.00 91.12 89 ASP A N 1
ATOM 707 C CA . ASP A 1 89 ? -0.880 9.709 -4.072 1.00 91.12 89 ASP A CA 1
ATOM 708 C C . ASP A 1 89 ? -0.757 9.782 -2.552 1.00 91.12 89 ASP A C 1
ATOM 710 O O . ASP A 1 89 ? -1.728 9.530 -1.840 1.00 91.12 89 ASP A O 1
ATOM 714 N N . LEU A 1 90 ? 0.399 10.209 -2.037 1.00 89.50 90 LEU A N 1
ATOM 715 C CA . LEU A 1 90 ? 0.597 10.372 -0.602 1.00 89.50 90 LEU A CA 1
ATOM 716 C C . LEU A 1 90 ? -0.333 11.450 -0.037 1.00 89.50 90 LEU A C 1
ATOM 718 O O . LEU A 1 90 ? -0.977 11.226 0.987 1.00 89.50 90 LEU A O 1
ATOM 722 N N . PHE A 1 91 ? -0.460 12.586 -0.732 1.00 87.81 91 PHE A N 1
ATOM 723 C CA . PHE A 1 91 ? -1.422 13.627 -0.370 1.00 87.81 91 PHE A CA 1
ATOM 724 C C . PHE A 1 91 ? -2.845 13.055 -0.315 1.00 87.81 91 PHE A C 1
ATOM 726 O O . PHE A 1 91 ? -3.510 13.147 0.715 1.00 87.81 91 PHE A O 1
ATOM 733 N N . LEU A 1 92 ? -3.286 12.404 -1.391 1.00 89.88 92 LEU A N 1
ATOM 734 C CA . LEU A 1 92 ? -4.647 11.886 -1.517 1.00 89.88 92 LEU A CA 1
ATOM 735 C C . LEU A 1 92 ? -4.973 10.828 -0.464 1.00 89.88 92 LEU A C 1
ATOM 737 O O . LEU A 1 92 ? -6.007 10.921 0.192 1.00 89.88 92 LEU A O 1
ATOM 741 N N . VAL A 1 93 ? -4.083 9.858 -0.259 1.00 90.31 93 VAL A N 1
ATOM 742 C CA . VAL A 1 93 ? -4.272 8.809 0.746 1.00 90.31 93 VAL A CA 1
ATOM 743 C C . VAL A 1 93 ? -4.392 9.417 2.138 1.00 90.31 93 VAL A C 1
ATOM 745 O O . VAL A 1 93 ? -5.319 9.066 2.863 1.00 90.31 93 VAL A O 1
ATOM 748 N N . THR A 1 94 ? -3.515 10.359 2.503 1.00 83.81 94 THR A N 1
ATOM 749 C CA . THR A 1 94 ? -3.572 10.985 3.836 1.00 83.81 94 THR A CA 1
ATOM 750 C C . THR A 1 94 ? -4.818 11.832 4.079 1.00 83.81 94 THR A C 1
ATOM 752 O O . THR A 1 94 ? -5.257 11.920 5.222 1.00 83.81 94 THR A O 1
ATOM 755 N N . GLU A 1 95 ? -5.421 12.405 3.036 1.00 86.06 95 GLU A N 1
ATOM 756 C CA . GLU A 1 95 ? -6.683 13.152 3.144 1.00 86.06 95 GLU A CA 1
ATOM 757 C C . GLU A 1 95 ? -7.921 12.237 3.179 1.00 86.06 95 GLU A C 1
ATOM 759 O O . GLU A 1 95 ? -8.987 12.661 3.626 1.00 86.06 95 GLU A O 1
ATOM 764 N N . MET A 1 96 ? -7.810 10.997 2.692 1.00 90.00 96 MET A N 1
ATOM 765 C CA . MET A 1 96 ? -8.932 10.052 2.612 1.00 90.00 96 MET A CA 1
ATOM 766 C C . MET A 1 96 ? -9.108 9.187 3.861 1.00 90.00 96 MET A C 1
ATOM 768 O O . MET A 1 96 ? -10.210 8.694 4.093 1.00 90.00 96 MET A O 1
ATOM 772 N N . VAL A 1 97 ? -8.042 8.960 4.626 1.00 90.75 97 VAL A N 1
ATOM 773 C CA . VAL A 1 97 ? -8.047 8.110 5.827 1.00 90.75 97 VAL A CA 1
ATOM 774 C C . VAL A 1 97 ? -8.546 8.850 7.070 1.00 90.75 97 VAL A C 1
ATOM 776 O O . VAL A 1 97 ? -8.548 10.078 7.132 1.00 90.75 97 VAL A O 1
ATOM 779 N N . GLU A 1 98 ? -8.953 8.097 8.092 1.00 88.94 98 GLU A N 1
ATOM 780 C CA . GLU A 1 98 ? -9.650 8.625 9.271 1.00 88.94 98 GLU A CA 1
ATOM 781 C C . GLU A 1 98 ? -8.869 8.457 10.578 1.00 88.94 98 GLU A C 1
ATOM 783 O O . GLU A 1 98 ? -9.357 8.843 11.644 1.00 88.94 98 GLU A O 1
ATOM 788 N N . SER A 1 99 ? -7.648 7.918 10.531 1.00 85.88 99 SER A N 1
ATOM 789 C CA . SER A 1 99 ? -6.801 7.792 11.717 1.00 85.88 99 SER A CA 1
ATOM 790 C C . SER A 1 99 ? -5.295 7.867 11.418 1.00 85.88 99 SER A C 1
ATOM 792 O O . SER A 1 99 ? -4.856 7.595 10.299 1.00 85.88 99 SER A O 1
ATOM 794 N N . PRO A 1 100 ? -4.449 8.191 12.421 1.00 84.88 100 PRO A N 1
ATOM 795 C CA . PRO A 1 100 ? -2.994 8.183 12.255 1.00 84.88 100 PRO A CA 1
ATOM 796 C C . PRO A 1 100 ? -2.416 6.834 11.832 1.00 84.88 100 PRO A C 1
ATOM 798 O O . PRO A 1 100 ? -1.454 6.806 11.073 1.00 84.88 100 PRO A O 1
ATOM 801 N N . ILE A 1 101 ? -2.977 5.727 12.330 1.00 87.38 101 ILE A N 1
ATOM 802 C CA . ILE A 1 101 ? -2.481 4.381 12.016 1.00 87.38 101 ILE A CA 1
ATOM 803 C C . ILE A 1 101 ? -2.810 3.990 10.575 1.00 87.38 101 ILE A C 1
ATOM 805 O O . ILE A 1 101 ? -1.953 3.430 9.898 1.00 87.38 101 ILE A O 1
ATOM 809 N N . GLU A 1 102 ? -3.988 4.368 10.071 1.00 91.75 102 GLU A N 1
ATOM 810 C CA . GLU A 1 102 ? -4.318 4.232 8.652 1.00 91.75 102 GLU A CA 1
ATOM 811 C C . GLU A 1 102 ? -3.396 5.101 7.802 1.00 91.75 102 GLU A C 1
ATOM 813 O O . GLU A 1 102 ? -2.866 4.637 6.801 1.00 91.75 102 GLU A O 1
ATOM 818 N N . ALA A 1 103 ? -3.139 6.344 8.213 1.00 89.62 103 ALA A N 1
ATOM 819 C CA . ALA A 1 103 ? -2.247 7.223 7.469 1.00 89.62 103 ALA A CA 1
ATOM 820 C C . ALA A 1 103 ? -0.819 6.664 7.383 1.00 89.62 103 ALA A C 1
ATOM 822 O O . ALA A 1 103 ? -0.220 6.686 6.312 1.00 89.62 103 ALA A O 1
ATOM 823 N N . MET A 1 104 ? -0.295 6.106 8.482 1.00 89.25 104 MET A N 1
ATOM 824 C CA . MET A 1 104 ? 0.996 5.411 8.482 1.00 89.25 104 MET A CA 1
ATOM 825 C C . MET A 1 104 ? 0.991 4.211 7.529 1.00 89.25 104 MET A C 1
ATOM 827 O O . MET A 1 104 ? 1.919 4.055 6.735 1.00 89.25 104 MET A O 1
ATOM 831 N N . PHE A 1 105 ? -0.059 3.388 7.594 1.00 94.06 105 PHE A N 1
ATOM 832 C CA . PHE A 1 105 ? -0.229 2.214 6.744 1.00 94.06 105 PHE A CA 1
ATOM 833 C C . PHE A 1 105 ? -0.276 2.603 5.260 1.00 94.06 105 PHE A C 1
ATOM 835 O O . PHE A 1 105 ? 0.530 2.128 4.464 1.00 94.06 105 PHE A O 1
ATOM 842 N N . GLY A 1 106 ? -1.163 3.528 4.897 1.00 94.44 106 GLY A N 1
ATOM 843 C CA . GLY A 1 106 ? -1.329 4.012 3.532 1.00 94.44 106 GLY A CA 1
ATOM 844 C C . GLY A 1 106 ? -0.077 4.696 2.982 1.00 94.44 106 GLY A C 1
ATOM 845 O O . GLY A 1 106 ? 0.302 4.434 1.843 1.00 94.44 106 GLY A O 1
ATOM 846 N N . ALA A 1 107 ? 0.615 5.509 3.788 1.00 92.25 107 ALA A N 1
ATOM 847 C CA . ALA A 1 107 ? 1.870 6.144 3.386 1.00 92.25 107 ALA A CA 1
ATOM 848 C C . ALA A 1 107 ? 2.956 5.118 3.039 1.00 92.25 107 ALA A C 1
ATOM 850 O O . ALA A 1 107 ? 3.690 5.303 2.069 1.00 92.25 107 ALA A O 1
ATOM 851 N N . TRP A 1 108 ? 3.045 4.022 3.799 1.00 94.12 108 TRP A N 1
ATOM 852 C CA . TRP A 1 108 ? 3.965 2.937 3.473 1.00 94.12 108 TRP A CA 1
ATOM 853 C C . TRP A 1 108 ? 3.596 2.257 2.156 1.00 94.12 108 TRP A C 1
ATOM 855 O O . TRP A 1 108 ? 4.468 2.048 1.315 1.00 94.12 108 TRP A O 1
ATOM 865 N N . VAL A 1 109 ? 2.312 1.942 1.959 1.00 95.56 109 VAL A N 1
ATOM 866 C CA . VAL A 1 109 ? 1.827 1.290 0.733 1.00 95.56 109 VAL A CA 1
ATOM 867 C C . VAL A 1 109 ? 2.148 2.132 -0.503 1.00 95.56 109 VAL A C 1
ATOM 869 O O . VAL A 1 109 ? 2.661 1.583 -1.470 1.00 95.56 109 VAL A O 1
ATOM 872 N N . VAL A 1 110 ? 1.940 3.454 -0.460 1.00 93.62 110 VAL A N 1
ATOM 873 C CA . VAL A 1 110 ? 2.280 4.359 -1.580 1.00 93.62 110 VAL A CA 1
ATOM 874 C C . VAL A 1 110 ? 3.768 4.315 -1.936 1.00 93.62 110 VAL A C 1
ATOM 876 O O . VAL A 1 110 ? 4.130 4.416 -3.105 1.00 93.62 110 VAL A O 1
ATOM 879 N N . LEU A 1 111 ? 4.647 4.206 -0.939 1.00 91.50 111 LEU A N 1
ATOM 880 C CA . LEU A 1 111 ? 6.091 4.297 -1.157 1.00 91.50 111 LEU A CA 1
ATOM 881 C C . LEU A 1 111 ? 6.731 2.954 -1.524 1.00 91.50 111 LEU A C 1
ATOM 883 O O . LEU A 1 111 ? 7.680 2.930 -2.309 1.00 91.50 111 LEU A O 1
ATOM 887 N N . PHE A 1 112 ? 6.248 1.859 -0.930 1.00 92.56 112 PHE A N 1
ATOM 888 C CA . PHE A 1 112 ? 6.933 0.560 -0.931 1.00 92.56 112 PHE A CA 1
ATOM 889 C C . PHE A 1 112 ? 6.003 -0.650 -1.102 1.00 92.56 112 PHE A C 1
ATOM 891 O O . PHE A 1 112 ? 6.473 -1.791 -1.085 1.00 92.56 112 PHE A O 1
ATOM 898 N N . GLY A 1 113 ? 4.691 -0.436 -1.210 1.00 94.56 113 GLY A N 1
ATOM 899 C CA . GLY A 1 113 ? 3.720 -1.515 -1.344 1.00 94.56 113 GLY A CA 1
ATOM 900 C C . GLY A 1 113 ? 3.938 -2.304 -2.632 1.00 94.56 113 GLY A C 1
ATOM 901 O O . GLY A 1 113 ? 4.077 -1.726 -3.705 1.00 94.56 113 GLY A O 1
ATOM 902 N N . ASN A 1 114 ? 3.941 -3.631 -2.529 1.00 94.62 114 ASN A N 1
ATOM 903 C CA . ASN A 1 114 ? 4.044 -4.535 -3.670 1.00 94.62 114 ASN A CA 1
ATOM 904 C C . ASN A 1 114 ? 3.251 -5.824 -3.407 1.00 94.62 114 ASN A C 1
ATOM 906 O O . ASN A 1 114 ? 3.056 -6.221 -2.257 1.00 94.62 114 ASN A O 1
ATOM 910 N N . ASP A 1 115 ? 2.824 -6.492 -4.475 1.00 94.38 115 ASP A N 1
ATOM 911 C CA . ASP A 1 115 ? 2.129 -7.787 -4.423 1.00 94.38 115 ASP A CA 1
ATOM 912 C C . ASP A 1 115 ? 3.074 -8.989 -4.656 1.00 94.38 115 ASP A C 1
ATOM 914 O O . ASP A 1 115 ? 2.633 -10.100 -4.952 1.00 94.38 115 ASP A O 1
ATOM 918 N N . GLY A 1 116 ? 4.391 -8.769 -4.574 1.00 92.94 116 GLY A N 1
ATOM 919 C CA . GLY A 1 116 ? 5.428 -9.739 -4.935 1.00 92.94 116 GLY A CA 1
ATOM 920 C C . GLY A 1 116 ? 5.710 -9.852 -6.441 1.00 92.94 116 GLY A C 1
ATOM 921 O O . GLY A 1 116 ? 6.681 -10.507 -6.826 1.00 92.94 116 GLY A O 1
ATOM 922 N N . TYR A 1 117 ? 4.906 -9.212 -7.294 1.00 92.44 117 TYR A N 1
ATOM 923 C CA . TYR A 1 117 ? 5.077 -9.174 -8.750 1.00 92.44 117 TYR A CA 1
ATOM 924 C C . TYR A 1 117 ? 5.141 -7.748 -9.311 1.00 92.44 117 TYR A C 1
ATOM 926 O O . TYR A 1 117 ? 5.877 -7.509 -10.268 1.00 92.44 117 TYR A O 1
ATOM 934 N N . ASN A 1 118 ? 4.382 -6.820 -8.732 1.00 92.31 118 ASN A N 1
ATOM 935 C CA . ASN A 1 118 ? 4.238 -5.429 -9.139 1.00 92.31 118 ASN A CA 1
ATOM 936 C C . ASN A 1 118 ? 4.201 -4.519 -7.908 1.00 92.31 118 ASN A C 1
ATOM 938 O O . ASN A 1 118 ? 3.777 -4.936 -6.826 1.00 92.31 118 ASN A O 1
ATOM 942 N N . ASP A 1 119 ? 4.576 -3.258 -8.111 1.00 91.94 119 ASP A N 1
ATOM 943 C CA . ASP A 1 119 ? 4.284 -2.193 -7.155 1.00 91.94 119 ASP A CA 1
ATOM 944 C C . ASP A 1 119 ? 2.763 -1.964 -7.089 1.00 91.94 119 ASP A C 1
ATOM 946 O O . ASP A 1 119 ? 2.046 -2.143 -8.079 1.00 91.94 119 ASP A O 1
ATOM 950 N N . ILE A 1 120 ? 2.263 -1.598 -5.911 1.00 94.00 120 ILE A N 1
ATOM 951 C CA . ILE A 1 120 ? 0.842 -1.322 -5.688 1.00 94.00 120 ILE A CA 1
ATOM 952 C C . ILE A 1 120 ? 0.535 0.119 -6.098 1.00 94.00 120 ILE A C 1
ATOM 954 O O . ILE A 1 120 ? 1.188 1.055 -5.642 1.00 94.00 120 ILE A O 1
ATOM 958 N N . GLU A 1 121 ? -0.509 0.309 -6.902 1.00 91.62 121 GLU A N 1
ATOM 959 C CA . GLU A 1 121 ? -0.909 1.625 -7.403 1.00 91.62 121 GLU A CA 1
ATOM 960 C C . GLU A 1 121 ? -2.126 2.182 -6.650 1.00 91.62 121 GLU A C 1
ATOM 962 O O . GLU A 1 121 ? -3.115 1.489 -6.393 1.00 91.62 121 GLU A O 1
ATOM 967 N N . PHE A 1 122 ? -2.090 3.467 -6.299 1.00 91.56 122 PHE A N 1
ATOM 968 C CA . PHE A 1 122 ? -3.253 4.140 -5.729 1.00 91.56 122 PHE A CA 1
ATOM 969 C C . PHE A 1 122 ? -4.368 4.303 -6.775 1.00 91.56 122 PHE A C 1
ATOM 971 O O . PHE A 1 122 ? -4.131 4.571 -7.952 1.00 91.56 122 PHE A O 1
ATOM 978 N N . SER A 1 123 ? -5.622 4.179 -6.339 1.00 88.69 123 SER A N 1
ATOM 979 C CA . SER A 1 123 ? -6.794 4.420 -7.176 1.00 88.69 123 SER A CA 1
ATOM 980 C C . SER A 1 123 ? -7.927 5.075 -6.389 1.00 88.69 123 SER A C 1
ATOM 982 O O . SER A 1 123 ? -8.127 4.797 -5.210 1.00 88.69 123 SER A O 1
ATOM 984 N N . PHE A 1 124 ? -8.719 5.915 -7.060 1.00 80.50 124 PHE A N 1
ATOM 985 C CA . PHE A 1 124 ? -9.812 6.684 -6.447 1.00 80.50 124 PHE A CA 1
ATOM 986 C C . PHE A 1 124 ? -11.088 5.873 -6.153 1.00 80.50 124 PHE A C 1
ATOM 988 O O . PHE A 1 124 ? -12.061 6.429 -5.643 1.00 80.50 124 PHE A O 1
ATOM 995 N N . GLY A 1 125 ? -11.141 4.588 -6.512 1.00 76.19 125 GLY A N 1
ATOM 996 C CA . GLY A 1 125 ? -12.343 3.776 -6.347 1.00 76.19 125 GLY A CA 1
ATOM 997 C C . GLY A 1 125 ? -12.214 2.356 -6.906 1.00 76.19 125 GLY A C 1
ATOM 998 O O . GLY A 1 125 ? -11.420 2.126 -7.819 1.00 76.19 125 GLY A O 1
ATOM 999 N N . PRO A 1 126 ? -13.051 1.415 -6.428 1.00 66.50 126 PRO A N 1
ATOM 1000 C CA . PRO A 1 126 ? -13.011 0.004 -6.833 1.00 66.50 126 PRO A CA 1
ATOM 1001 C C . PRO A 1 126 ? -13.487 -0.241 -8.276 1.00 66.50 126 PRO A C 1
ATOM 1003 O O . PRO A 1 126 ? -13.138 -1.255 -8.887 1.00 66.50 126 PRO A O 1
ATOM 1006 N N . GLU A 1 127 ? -14.284 0.680 -8.825 1.00 67.75 127 GLU A N 1
ATOM 1007 C CA . GLU A 1 127 ? -14.800 0.658 -10.200 1.00 67.75 127 GLU A CA 1
ATOM 1008 C C . GLU A 1 127 ? -13.992 1.586 -11.118 1.00 67.75 127 GLU A C 1
ATOM 1010 O O . GLU A 1 127 ? -14.534 2.369 -11.905 1.00 67.75 127 GLU A O 1
ATOM 1015 N N . SER A 1 128 ? -12.667 1.535 -11.003 1.00 64.38 128 SER A N 1
ATOM 1016 C CA . SER A 1 128 ? -11.806 2.265 -11.923 1.00 64.38 128 SER A CA 1
ATOM 1017 C C . SER A 1 128 ? -11.992 1.726 -13.345 1.00 64.38 128 SER A C 1
ATOM 1019 O O . SER A 1 128 ? -11.811 0.540 -13.606 1.00 64.38 128 SER A O 1
ATOM 1021 N N . ARG A 1 129 ? -12.270 2.607 -14.316 1.00 58.91 129 ARG A N 1
ATOM 1022 C CA . ARG A 1 129 ? -12.207 2.261 -15.755 1.00 58.91 129 ARG A CA 1
ATOM 1023 C C . ARG A 1 129 ? -10.789 1.899 -16.224 1.00 58.91 129 ARG A C 1
ATOM 1025 O O . ARG A 1 129 ? -10.598 1.610 -17.402 1.00 58.91 129 ARG A O 1
ATOM 1032 N N . PHE A 1 130 ? -9.818 1.961 -15.319 1.00 66.75 130 PHE A N 1
ATOM 1033 C CA . PHE A 1 130 ? -8.397 1.776 -15.555 1.00 66.75 130 PHE A CA 1
ATOM 1034 C C . PHE A 1 130 ? -7.836 0.623 -14.716 1.00 66.75 130 PHE A C 1
ATOM 1036 O O . PHE A 1 130 ? -6.684 0.693 -14.301 1.00 66.75 130 PHE A O 1
ATOM 1043 N N . ASP A 1 131 ? -8.640 -0.409 -14.427 1.00 84.19 131 ASP A N 1
ATOM 1044 C CA . ASP A 1 131 ? -8.090 -1.652 -13.876 1.00 84.19 131 ASP A CA 1
ATOM 1045 C C . ASP A 1 131 ? -6.925 -2.122 -14.768 1.00 84.19 131 ASP A C 1
ATOM 1047 O O . ASP A 1 131 ? -7.095 -2.207 -15.994 1.00 84.19 131 ASP A O 1
ATOM 1051 N N . PRO A 1 132 ? -5.742 -2.401 -14.196 1.00 87.19 132 PRO A N 1
ATOM 1052 C CA . PRO A 1 132 ? -4.596 -2.796 -14.992 1.00 87.19 132 PRO A CA 1
ATOM 1053 C C . PRO A 1 132 ? -4.827 -4.179 -15.610 1.00 87.19 132 PRO A C 1
ATOM 1055 O O . PRO A 1 132 ? -5.512 -5.039 -15.050 1.00 87.19 132 PRO A O 1
ATOM 1058 N N . GLU A 1 133 ? -4.208 -4.432 -16.768 1.00 92.19 133 GLU A N 1
ATOM 1059 C CA . GLU A 1 133 ? -4.199 -5.782 -17.347 1.00 92.19 133 GLU A CA 1
ATOM 1060 C C . GLU A 1 133 ? -3.458 -6.770 -16.432 1.00 92.19 133 GLU A C 1
ATOM 1062 O O . GLU A 1 133 ? -3.793 -7.951 -16.407 1.00 92.19 133 GLU A O 1
ATOM 1067 N N . TRP A 1 134 ? -2.477 -6.291 -15.667 1.00 94.50 134 TRP A N 1
ATOM 1068 C CA . TRP A 1 134 ? -1.765 -7.030 -14.632 1.00 94.50 134 TRP A CA 1
ATOM 1069 C C . TRP A 1 134 ? -1.244 -6.046 -13.587 1.00 94.50 134 TRP A C 1
ATOM 1071 O O . TRP A 1 134 ? -0.559 -5.094 -13.955 1.00 94.50 134 TRP A O 1
ATOM 1081 N N . GLY A 1 135 ? -1.575 -6.261 -12.316 1.00 95.06 135 GLY A N 1
ATOM 1082 C CA . GLY A 1 135 ? -1.141 -5.385 -11.229 1.00 95.06 135 GLY A CA 1
ATOM 1083 C C . GLY A 1 135 ? -2.108 -5.375 -10.057 1.00 95.06 135 GLY A C 1
ATOM 1084 O O . GLY A 1 135 ? -3.137 -6.053 -10.078 1.00 95.06 135 GLY A O 1
ATOM 1085 N N . THR A 1 136 ? -1.787 -4.570 -9.050 1.00 95.69 136 THR A N 1
ATOM 1086 C CA . THR A 1 136 ? -2.625 -4.392 -7.868 1.00 95.69 136 THR A CA 1
ATOM 1087 C C . THR A 1 136 ? -2.887 -2.919 -7.638 1.00 95.69 136 THR A C 1
ATOM 1089 O O . THR A 1 136 ? -1.952 -2.133 -7.516 1.00 95.69 136 THR A O 1
ATOM 1092 N N . ASN A 1 137 ? -4.163 -2.570 -7.497 1.00 94.44 137 ASN A N 1
ATOM 1093 C CA . ASN A 1 137 ? -4.567 -1.227 -7.106 1.00 94.44 137 ASN A CA 1
ATOM 1094 C C . ASN A 1 137 ? -5.090 -1.245 -5.674 1.00 94.44 137 ASN A C 1
ATOM 1096 O O . ASN A 1 137 ? -5.651 -2.254 -5.237 1.00 94.44 137 ASN A O 1
ATOM 1100 N N . PHE A 1 138 ? -4.981 -0.128 -4.962 1.00 95.50 138 PHE A N 1
ATOM 1101 C CA . PHE A 1 138 ? -5.639 0.034 -3.669 1.00 95.50 138 PHE A CA 1
ATOM 1102 C C . PHE A 1 138 ? -6.434 1.335 -3.567 1.00 95.50 138 PHE A C 1
ATOM 1104 O O . PHE A 1 138 ? -6.145 2.320 -4.249 1.00 95.50 138 PHE A O 1
ATOM 1111 N N . THR A 1 139 ? -7.459 1.330 -2.717 1.00 95.00 139 THR A N 1
ATOM 1112 C CA . THR A 1 139 ? -8.291 2.499 -2.418 1.00 95.00 139 THR A CA 1
ATOM 1113 C C . THR A 1 139 ? -8.620 2.535 -0.924 1.00 95.00 139 THR A C 1
ATOM 1115 O O . THR A 1 139 ? -9.141 1.546 -0.399 1.00 95.00 139 THR A O 1
ATOM 1118 N N . PRO A 1 140 ? -8.376 3.657 -0.229 1.00 95.19 140 PRO A N 1
ATOM 1119 C CA . PRO A 1 140 ? -8.821 3.842 1.146 1.00 95.19 140 PRO A CA 1
ATOM 1120 C C . PRO A 1 140 ? -10.342 4.003 1.263 1.00 95.19 140 PRO A C 1
ATOM 1122 O O . PRO A 1 140 ? -10.992 4.573 0.386 1.00 95.19 140 PRO A O 1
ATOM 1125 N N . GLN A 1 141 ? -10.898 3.582 2.396 1.00 93.50 141 GLN A N 1
ATOM 1126 C CA . GLN A 1 141 ? -12.229 3.963 2.868 1.00 93.50 141 GLN A CA 1
ATOM 1127 C C . GLN A 1 141 ? -13.399 3.602 1.929 1.00 93.50 141 GLN A C 1
ATOM 1129 O O . GLN A 1 141 ? -14.393 4.332 1.819 1.00 93.50 141 GLN A O 1
ATOM 1134 N N . VAL A 1 142 ? -13.315 2.435 1.282 1.00 90.81 142 VAL A N 1
ATOM 1135 C CA . VAL A 1 142 ? -14.303 1.944 0.306 1.00 90.81 142 VAL A CA 1
ATOM 1136 C C . VAL A 1 142 ? -15.376 1.088 0.964 1.00 90.81 142 VAL A C 1
ATOM 1138 O O . VAL A 1 142 ? -15.088 0.167 1.724 1.00 90.81 142 VAL A O 1
ATOM 1141 N N . THR A 1 143 ? -16.637 1.333 0.601 1.00 90.94 143 THR A N 1
ATOM 1142 C CA . THR A 1 143 ? -17.738 0.424 0.945 1.00 90.94 143 THR A CA 1
ATOM 1143 C C . THR A 1 143 ? -17.797 -0.729 -0.050 1.00 90.94 143 THR A C 1
ATOM 1145 O O . THR A 1 143 ? -18.024 -0.508 -1.238 1.00 90.94 143 THR A O 1
ATOM 1148 N N . VAL A 1 144 ? -17.631 -1.959 0.437 1.00 84.38 144 VAL A N 1
ATOM 1149 C CA . VAL A 1 144 ? -17.784 -3.182 -0.355 1.00 84.38 144 VAL A CA 1
ATOM 1150 C C . VAL A 1 144 ? -18.839 -4.075 0.281 1.00 84.38 144 VAL A C 1
ATOM 1152 O O . VAL A 1 144 ? -18.801 -4.364 1.480 1.00 84.38 144 VAL A O 1
ATOM 1155 N N . ALA A 1 145 ? -19.801 -4.500 -0.541 1.00 82.25 145 ALA A N 1
ATOM 1156 C CA . ALA A 1 145 ? -21.075 -5.060 -0.101 1.00 82.25 145 ALA A CA 1
ATOM 1157 C C . ALA A 1 145 ? -21.820 -4.092 0.839 1.00 82.25 145 ALA A C 1
ATOM 1159 O O . ALA A 1 145 ? -22.601 -3.263 0.390 1.00 82.25 145 ALA A O 1
ATOM 1160 N N . GLU A 1 146 ? -21.559 -4.173 2.135 1.00 85.56 146 GLU A N 1
ATOM 1161 C CA . GLU A 1 146 ? -22.217 -3.377 3.179 1.00 85.56 146 GLU A CA 1
ATOM 1162 C C . GLU A 1 146 ? -21.257 -2.944 4.292 1.00 85.56 146 GLU A C 1
ATOM 1164 O O . GLU A 1 146 ? -21.679 -2.405 5.315 1.00 85.56 146 GLU A O 1
ATOM 1169 N N . TYR A 1 147 ? -19.963 -3.202 4.103 1.00 87.31 147 TYR A N 1
ATOM 1170 C CA . TYR A 1 147 ? -18.922 -2.866 5.056 1.00 87.31 147 TYR A CA 1
ATOM 1171 C C . TYR A 1 147 ? -17.951 -1.891 4.416 1.00 87.31 147 TYR A C 1
ATOM 1173 O O . TYR A 1 147 ? -17.573 -2.053 3.257 1.00 87.31 147 TYR A O 1
ATOM 1181 N N . ARG A 1 148 ? -17.541 -0.885 5.182 1.00 91.69 148 ARG A N 1
ATOM 1182 C CA . ARG A 1 148 ? -16.507 0.059 4.773 1.00 91.69 148 ARG A CA 1
ATOM 1183 C C . ARG A 1 148 ? -15.157 -0.451 5.248 1.00 91.69 148 ARG A C 1
ATOM 1185 O O . ARG A 1 148 ? -14.949 -0.536 6.456 1.00 91.69 148 ARG A O 1
ATOM 1192 N N . ALA A 1 149 ? -14.312 -0.846 4.304 1.00 92.88 149 ALA A N 1
ATOM 1193 C CA . ALA A 1 149 ? -12.943 -1.257 4.571 1.00 92.88 149 ALA A CA 1
ATOM 1194 C C . ALA A 1 149 ? -12.038 -0.030 4.677 1.00 92.88 149 ALA A C 1
ATOM 1196 O O . ALA A 1 149 ? -12.221 0.920 3.911 1.00 92.88 149 ALA A O 1
ATOM 1197 N N . ASP A 1 150 ? -11.050 -0.077 5.571 1.00 95.44 150 ASP A N 1
ATOM 1198 C CA . ASP A 1 150 ? -10.075 1.011 5.702 1.00 95.44 150 ASP A CA 1
ATOM 1199 C C . ASP A 1 150 ? -9.218 1.113 4.442 1.00 95.44 150 ASP A C 1
ATOM 1201 O O . ASP A 1 150 ? -8.997 2.206 3.926 1.00 95.44 150 ASP A O 1
ATOM 1205 N N . PHE A 1 151 ? -8.833 -0.037 3.882 1.00 96.38 151 PHE A N 1
ATOM 1206 C CA . PHE A 1 151 ? -8.237 -0.140 2.554 1.00 96.38 151 PHE A CA 1
ATOM 1207 C C . PHE A 1 151 ? -8.807 -1.339 1.805 1.00 96.38 151 PHE A C 1
ATOM 1209 O O . PHE A 1 151 ? -8.971 -2.422 2.366 1.00 96.38 151 PHE A O 1
ATOM 1216 N N . LEU A 1 152 ? -9.068 -1.168 0.515 1.00 96.50 152 LEU A N 1
ATOM 1217 C CA . LEU A 1 152 ? -9.399 -2.257 -0.391 1.00 96.50 152 LEU A CA 1
ATOM 1218 C C . LEU A 1 152 ? -8.309 -2.382 -1.446 1.00 96.50 152 LEU A C 1
ATOM 1220 O O . LEU A 1 152 ? -8.053 -1.431 -2.176 1.00 96.50 152 LEU A O 1
ATOM 1224 N N . PHE A 1 153 ? -7.730 -3.569 -1.555 1.00 96.81 153 PHE A N 1
ATOM 1225 C CA . PHE A 1 153 ? -6.790 -3.946 -2.597 1.00 96.81 153 PHE A CA 1
ATOM 1226 C C . PHE A 1 153 ? -7.497 -4.811 -3.634 1.00 96.81 153 PHE A C 1
ATOM 1228 O O . PHE A 1 153 ? -8.275 -5.707 -3.289 1.00 96.81 153 PHE A O 1
ATOM 1235 N N . LYS A 1 154 ? -7.205 -4.559 -4.907 1.00 96.12 154 LYS A N 1
ATOM 1236 C CA . LYS A 1 154 ? -7.759 -5.268 -6.056 1.00 96.12 154 LYS A CA 1
ATOM 1237 C C . LYS A 1 154 ? -6.619 -5.731 -6.956 1.00 96.12 154 LYS A C 1
ATOM 1239 O O . LYS A 1 154 ? -6.048 -4.940 -7.704 1.00 96.12 154 LYS A O 1
ATOM 1244 N N . VAL A 1 155 ? -6.308 -7.021 -6.872 1.00 96.75 155 VAL A N 1
ATOM 1245 C CA . VAL A 1 155 ? -5.315 -7.685 -7.723 1.00 96.75 155 VAL A CA 1
ATOM 1246 C C . VAL A 1 155 ? -5.997 -8.047 -9.035 1.00 96.75 155 VAL A C 1
ATOM 1248 O O . VAL A 1 155 ? -7.027 -8.723 -9.012 1.00 96.75 155 VAL A O 1
ATOM 1251 N N . CYS A 1 156 ? -5.458 -7.599 -10.163 1.00 95.94 156 CYS A N 1
ATOM 1252 C CA . CYS A 1 156 ? -6.052 -7.743 -11.489 1.00 95.94 156 CYS A CA 1
ATOM 1253 C C . CYS A 1 156 ? -5.142 -8.553 -12.416 1.00 95.94 156 CYS A C 1
ATOM 1255 O O . CYS A 1 156 ? -3.927 -8.370 -12.433 1.00 95.94 156 CYS A O 1
ATOM 1257 N N . LEU A 1 157 ? -5.743 -9.422 -13.229 1.00 95.88 157 LEU A N 1
ATOM 1258 C CA . LEU A 1 157 ? -5.093 -10.098 -14.348 1.00 95.88 157 LEU A CA 1
ATOM 1259 C C . LEU A 1 157 ? -6.101 -10.344 -15.474 1.00 95.88 157 LEU A C 1
ATOM 1261 O O . LEU A 1 157 ? -7.039 -11.123 -15.311 1.00 95.88 157 LEU A O 1
ATOM 1265 N N . LYS A 1 158 ? -5.885 -9.732 -16.642 1.00 92.81 158 LYS A N 1
ATOM 1266 C CA . LYS A 1 158 ? -6.658 -9.945 -17.881 1.00 92.81 158 LYS A CA 1
ATOM 1267 C C . LYS A 1 158 ? -8.178 -9.898 -17.665 1.00 92.81 158 LYS A C 1
ATOM 1269 O O . LYS A 1 158 ? -8.915 -10.754 -18.150 1.00 92.81 158 LYS A O 1
ATOM 1274 N N . GLY A 1 159 ? -8.640 -8.909 -16.900 1.00 90.94 159 GLY A N 1
ATOM 1275 C CA . GLY A 1 159 ? -10.056 -8.709 -16.569 1.00 90.94 159 GLY A CA 1
ATOM 1276 C C . GLY A 1 159 ? -10.605 -9.606 -15.452 1.00 90.94 159 GLY A C 1
ATOM 1277 O O . GLY A 1 159 ? -11.739 -9.405 -15.026 1.00 90.94 159 GLY A O 1
ATOM 1278 N N . SER A 1 160 ? -9.821 -10.563 -14.949 1.00 94.75 160 SER A N 1
ATOM 1279 C CA . SER A 1 160 ? -10.116 -11.295 -13.711 1.00 94.75 160 SER A CA 1
ATOM 1280 C C . SER A 1 160 ? -9.497 -10.575 -12.519 1.00 94.75 160 SER A C 1
ATOM 1282 O O . SER A 1 160 ? -8.483 -9.893 -12.669 1.00 94.75 160 SER A O 1
ATOM 1284 N N . PHE A 1 161 ? -10.085 -10.724 -11.331 1.00 95.62 161 PHE A N 1
ATOM 1285 C CA . PHE A 1 161 ? -9.565 -10.063 -10.138 1.00 95.62 161 PHE A CA 1
ATOM 1286 C C . PHE A 1 161 ? -9.772 -10.861 -8.845 1.00 95.62 161 PHE A C 1
ATOM 1288 O O . PHE A 1 161 ? -10.557 -11.814 -8.780 1.00 95.62 161 PHE A O 1
ATOM 1295 N N . ARG A 1 162 ? -9.044 -10.446 -7.808 1.00 96.44 162 ARG A N 1
ATOM 1296 C CA . ARG A 1 162 ? -9.212 -10.844 -6.406 1.00 96.44 162 ARG A CA 1
ATOM 1297 C C . ARG A 1 162 ? -9.190 -9.599 -5.531 1.00 96.44 162 ARG A C 1
ATOM 1299 O O . ARG A 1 162 ? -8.513 -8.629 -5.862 1.00 96.44 162 ARG A O 1
ATOM 1306 N N . MET A 1 163 ? -9.928 -9.631 -4.425 1.00 95.88 163 MET A N 1
ATOM 1307 C CA . MET A 1 163 ? -10.002 -8.504 -3.497 1.00 95.88 163 MET A CA 1
ATOM 1308 C C . MET A 1 163 ? -9.515 -8.888 -2.103 1.00 95.88 163 MET A C 1
ATOM 1310 O O . MET A 1 163 ? -9.841 -9.962 -1.592 1.00 95.88 163 MET A O 1
ATOM 1314 N N . LEU A 1 164 ? -8.786 -7.965 -1.484 1.00 97.00 164 LEU A N 1
ATOM 1315 C CA . LEU A 1 164 ? -8.339 -8.033 -0.099 1.00 97.00 164 LEU A 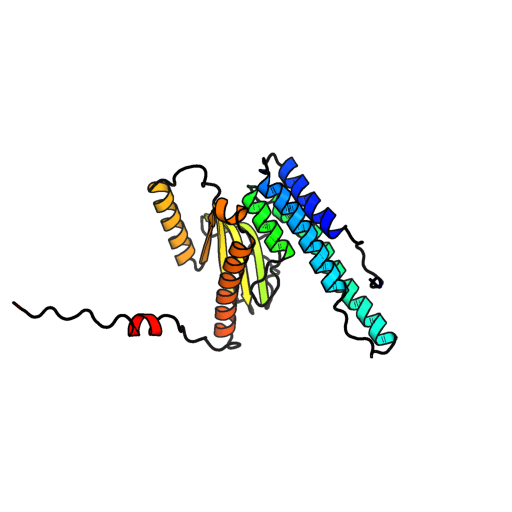CA 1
ATOM 1316 C C . LEU A 1 164 ? -8.727 -6.730 0.602 1.00 97.00 164 LEU A C 1
ATOM 1318 O O . LEU A 1 164 ? -8.277 -5.656 0.216 1.00 97.00 164 LEU A O 1
ATOM 1322 N N . ALA A 1 165 ? -9.565 -6.820 1.626 1.00 96.06 165 ALA A N 1
ATOM 1323 C CA . ALA A 1 165 ? -9.825 -5.726 2.547 1.00 96.06 165 ALA A CA 1
ATOM 1324 C C . ALA A 1 165 ? -8.784 -5.749 3.672 1.00 96.06 165 ALA A C 1
ATOM 1326 O O . ALA A 1 165 ? -8.514 -6.806 4.248 1.00 96.06 165 ALA A O 1
ATOM 1327 N N . VAL A 1 166 ? -8.230 -4.586 3.998 1.00 96.88 166 VAL A N 1
ATOM 1328 C CA . VAL A 1 166 ? -7.375 -4.385 5.167 1.00 96.88 166 VAL A CA 1
ATOM 1329 C C . VAL A 1 166 ? -8.077 -3.474 6.162 1.00 96.88 166 VAL A C 1
ATOM 1331 O O . VAL A 1 166 ? -8.688 -2.477 5.781 1.00 96.88 166 VAL A O 1
ATOM 1334 N N . GLU A 1 167 ? -7.969 -3.835 7.438 1.00 95.19 167 GLU A N 1
ATOM 1335 C CA . GLU A 1 167 ? -8.550 -3.113 8.567 1.00 95.19 167 GLU A CA 1
ATOM 1336 C C . GLU A 1 167 ? -7.450 -2.713 9.559 1.00 95.19 167 GLU A C 1
ATOM 1338 O O . GLU A 1 167 ? -6.689 -3.568 10.025 1.00 95.19 167 GLU A O 1
ATOM 1343 N N . CYS A 1 168 ? -7.402 -1.433 9.916 1.00 93.06 168 CYS A N 1
ATOM 1344 C CA . CYS A 1 168 ? -6.486 -0.843 10.884 1.00 93.06 168 CYS A CA 1
ATOM 1345 C C . CYS A 1 168 ? -7.235 -0.583 12.199 1.00 93.06 168 CYS A C 1
ATOM 1347 O O . CYS A 1 168 ? -7.856 0.453 12.418 1.00 93.06 168 CYS A O 1
ATOM 1349 N N . ASP A 1 169 ? -7.182 -1.545 13.110 1.00 86.12 169 ASP A N 1
ATOM 1350 C CA . ASP A 1 169 ? -7.969 -1.545 14.336 1.00 86.12 169 ASP A CA 1
ATOM 1351 C C . ASP A 1 169 ? -7.307 -0.727 15.455 1.00 86.12 169 ASP A C 1
ATOM 1353 O O . ASP A 1 169 ? -6.420 -1.196 16.170 1.00 86.12 169 ASP A O 1
ATOM 1357 N N . GLY A 1 170 ? -7.766 0.510 15.641 1.00 72.44 170 GLY A N 1
ATOM 1358 C CA . GLY A 1 170 ? -7.288 1.410 16.694 1.00 72.44 170 GLY A CA 1
ATOM 1359 C C . GLY A 1 170 ? -7.781 1.092 18.113 1.00 72.44 170 GLY A C 1
ATOM 1360 O O . GLY A 1 170 ? -7.472 1.851 19.035 1.00 72.44 170 GLY A O 1
ATOM 1361 N N . HIS A 1 171 ? -8.553 0.020 18.337 1.00 62.78 171 HIS A N 1
ATOM 1362 C CA . HIS A 1 171 ? -9.204 -0.234 19.631 1.00 62.78 171 HIS A CA 1
ATOM 1363 C C . HIS A 1 171 ? -8.300 -0.742 20.769 1.00 62.78 171 HIS A C 1
ATOM 1365 O O . HIS A 1 171 ? -8.806 -1.011 21.856 1.00 62.78 171 HIS A O 1
ATOM 1371 N N . ASP A 1 172 ? -6.977 -0.779 20.610 1.00 54.00 172 ASP A N 1
ATOM 1372 C CA . ASP A 1 172 ? -6.040 -1.312 21.620 1.00 54.00 172 ASP A CA 1
ATOM 1373 C C . ASP A 1 172 ? -6.020 -0.593 22.985 1.00 54.00 172 ASP A C 1
ATOM 1375 O O . ASP A 1 172 ? -5.342 -1.049 23.911 1.00 54.00 172 ASP A O 1
ATOM 1379 N N . TYR A 1 173 ? -6.744 0.518 23.141 1.00 47.88 173 TYR A N 1
ATOM 1380 C CA . TYR A 1 173 ? -6.895 1.208 24.425 1.00 47.88 173 TYR A CA 1
ATOM 1381 C C . TYR A 1 173 ? -8.044 0.672 25.294 1.00 47.88 173 TYR A C 1
ATOM 1383 O O . TYR A 1 173 ? -8.120 1.025 26.473 1.00 47.88 173 TYR A O 1
ATOM 1391 N N . HIS A 1 174 ? -8.895 -0.214 24.768 1.00 53.19 174 HIS A N 1
ATOM 1392 C CA . HIS A 1 174 ? -9.948 -0.876 25.538 1.00 53.19 174 HIS A CA 1
ATOM 1393 C C . HIS A 1 174 ? -10.000 -2.381 25.254 1.00 53.19 174 HIS A C 1
ATOM 1395 O O . HIS A 1 174 ? -9.738 -2.832 24.143 1.00 53.19 174 HIS A O 1
ATOM 1401 N N . GLU A 1 175 ? -10.349 -3.176 26.270 1.00 57.94 175 GLU A N 1
ATOM 1402 C CA . GLU A 1 175 ? -10.598 -4.605 26.079 1.00 57.94 175 GLU A CA 1
ATOM 1403 C C . GLU A 1 175 ? -11.732 -4.806 25.068 1.00 57.94 175 GLU A C 1
ATOM 1405 O O . GLU A 1 175 ? -12.842 -4.292 25.232 1.00 57.94 175 GLU A O 1
ATOM 1410 N N . ARG A 1 176 ? -11.443 -5.576 24.017 1.00 72.38 176 ARG A N 1
ATOM 1411 C CA . ARG A 1 176 ? -12.421 -5.953 22.997 1.00 72.38 176 ARG A CA 1
ATOM 1412 C C . ARG A 1 176 ? -13.545 -6.740 23.668 1.00 72.38 176 ARG A C 1
ATOM 1414 O O . ARG A 1 176 ? -13.309 -7.792 24.262 1.00 72.38 176 ARG A O 1
ATOM 1421 N N . THR A 1 177 ? -14.778 -6.252 23.573 1.00 80.56 177 THR A N 1
ATOM 1422 C CA . THR A 1 177 ? -15.922 -6.956 24.167 1.00 80.56 177 THR A CA 1
ATOM 1423 C C . THR A 1 177 ? -16.277 -8.200 23.348 1.00 80.56 177 THR A C 1
ATOM 1425 O O . THR A 1 177 ? -16.020 -8.276 22.142 1.00 80.56 177 THR A O 1
ATOM 1428 N N . ALA A 1 178 ? -16.914 -9.188 23.984 1.00 83.06 178 ALA A N 1
ATOM 1429 C CA . ALA A 1 178 ? -17.382 -10.391 23.292 1.00 83.06 178 ALA A CA 1
ATOM 1430 C C . ALA A 1 178 ? -18.340 -10.062 22.128 1.00 83.06 178 ALA A C 1
ATOM 1432 O O . ALA A 1 178 ? -18.287 -10.717 21.083 1.00 83.06 178 ALA A O 1
ATOM 1433 N N . ASP A 1 179 ? -19.155 -9.014 22.280 1.00 83.75 179 ASP A N 1
ATOM 1434 C CA . ASP A 1 179 ? -20.088 -8.536 21.257 1.00 83.75 179 ASP A CA 1
ATOM 1435 C C . ASP A 1 179 ? -19.366 -7.900 20.065 1.00 83.75 179 ASP A C 1
ATOM 1437 O O . ASP A 1 179 ? -19.733 -8.166 18.919 1.00 83.75 179 ASP A O 1
ATOM 1441 N N . GLN A 1 180 ? -18.312 -7.112 20.308 1.00 80.00 180 GLN A N 1
ATOM 1442 C CA . GLN A 1 180 ? -17.454 -6.584 19.240 1.00 80.00 180 GLN A CA 1
ATOM 1443 C C . GLN A 1 180 ? -16.804 -7.731 18.461 1.00 80.00 180 GLN A C 1
ATOM 1445 O O . GLN A 1 180 ? -16.971 -7.819 17.248 1.00 80.00 180 GLN A O 1
ATOM 1450 N N . ALA A 1 181 ? -16.192 -8.696 19.154 1.00 83.75 181 ALA A N 1
ATOM 1451 C CA . ALA A 1 181 ? -15.585 -9.858 18.504 1.00 83.75 181 ALA A CA 1
ATOM 1452 C C . ALA A 1 181 ? -16.606 -10.713 17.723 1.00 83.75 181 ALA A C 1
ATOM 1454 O O . ALA A 1 181 ? -16.282 -11.320 16.701 1.00 83.75 181 ALA A O 1
ATOM 1455 N N . ALA A 1 182 ? -17.854 -10.815 18.193 1.00 86.06 182 ALA A N 1
ATOM 1456 C CA . ALA A 1 182 ? -18.918 -11.504 17.465 1.00 86.06 182 ALA A CA 1
ATOM 1457 C C . ALA A 1 182 ? -19.319 -10.762 16.178 1.00 86.06 182 ALA A C 1
ATOM 1459 O O . ALA A 1 182 ? -19.490 -11.413 15.142 1.00 86.06 182 ALA A O 1
ATOM 1460 N N . ARG A 1 183 ? -19.425 -9.428 16.229 1.00 85.19 183 ARG A N 1
ATOM 1461 C CA . ARG A 1 183 ? -19.718 -8.581 15.061 1.00 85.19 183 ARG A CA 1
ATOM 1462 C C . ARG A 1 183 ? -18.597 -8.636 14.030 1.00 85.19 183 ARG A C 1
ATOM 1464 O O . ARG A 1 183 ? -18.897 -8.905 12.870 1.00 85.19 183 ARG A O 1
ATOM 1471 N N . ASP A 1 184 ? -17.344 -8.503 14.458 1.00 84.94 184 ASP A N 1
ATOM 1472 C CA . ASP A 1 184 ? -16.170 -8.568 13.579 1.00 84.94 184 ASP A CA 1
ATOM 1473 C C . ASP A 1 184 ? -16.112 -9.912 12.846 1.00 84.94 184 ASP A C 1
ATOM 1475 O O . ASP A 1 184 ? -16.091 -9.961 11.622 1.00 84.94 184 ASP A O 1
ATOM 1479 N N . ARG A 1 185 ? -16.268 -11.031 13.568 1.00 86.06 185 ARG A N 1
ATOM 1480 C CA . ARG A 1 185 ? -16.320 -12.363 12.936 1.00 86.06 185 ARG A CA 1
ATOM 1481 C C . ARG A 1 185 ? -17.488 -12.530 11.970 1.00 86.06 185 ARG A C 1
ATOM 1483 O O . ARG A 1 185 ? -17.387 -13.288 11.007 1.00 86.06 185 ARG A O 1
ATOM 1490 N N . SER A 1 186 ? -18.631 -11.907 12.250 1.00 87.88 186 SER A N 1
ATOM 1491 C CA . SER A 1 186 ? -19.768 -11.941 11.331 1.00 87.88 186 SER A CA 1
ATOM 1492 C C . SER A 1 186 ? -19.470 -11.153 10.060 1.00 87.88 186 SER A C 1
ATOM 1494 O O . SER A 1 186 ? -19.775 -11.636 8.972 1.00 87.88 186 SER A O 1
ATOM 1496 N N . ARG A 1 187 ? -18.850 -9.980 10.201 1.00 88.06 187 ARG A N 1
ATOM 1497 C CA . ARG A 1 187 ? -18.391 -9.138 9.097 1.00 88.06 187 ARG A CA 1
ATOM 1498 C C . ARG A 1 187 ? -17.373 -9.871 8.226 1.00 88.06 187 ARG A C 1
ATOM 1500 O O . ARG A 1 187 ? -17.595 -9.991 7.024 1.00 88.06 187 ARG A O 1
ATOM 1507 N N . ASP A 1 188 ? -16.340 -10.449 8.832 1.00 88.31 188 ASP A N 1
ATOM 1508 C CA . ASP A 1 188 ? -15.276 -11.158 8.115 1.00 88.31 188 ASP A CA 1
ATOM 1509 C C . ASP A 1 188 ? -15.833 -12.340 7.316 1.00 88.31 188 ASP A C 1
ATOM 1511 O O . ASP A 1 188 ? -15.510 -12.515 6.143 1.00 88.31 188 ASP A O 1
ATOM 1515 N N . ARG A 1 189 ? -16.756 -13.119 7.904 1.00 88.25 189 ARG A N 1
ATOM 1516 C CA . ARG A 1 189 ? -17.443 -14.201 7.179 1.00 88.25 189 ARG A CA 1
ATOM 1517 C C . ARG A 1 189 ? -18.225 -13.687 5.979 1.00 88.25 189 ARG A C 1
ATOM 1519 O O . ARG A 1 189 ? -18.265 -14.364 4.957 1.00 88.25 189 ARG A O 1
ATOM 1526 N N . ARG A 1 190 ? -18.869 -12.527 6.099 1.00 89.31 190 ARG A N 1
ATOM 1527 C CA . ARG A 1 190 ? -19.671 -11.962 5.015 1.00 89.31 190 ARG A CA 1
ATOM 1528 C C . ARG A 1 190 ? -18.816 -11.411 3.882 1.00 89.31 190 ARG A C 1
ATOM 1530 O O . ARG A 1 190 ? -19.159 -11.651 2.727 1.00 89.31 190 ARG A O 1
ATOM 1537 N N . LEU A 1 191 ? -17.708 -10.741 4.184 1.00 89.38 191 LEU A N 1
ATOM 1538 C CA . LEU A 1 191 ? -16.713 -10.345 3.178 1.00 89.38 191 LEU A CA 1
ATOM 1539 C C . LEU A 1 191 ? -16.134 -11.590 2.486 1.00 89.38 191 LEU A C 1
ATOM 1541 O O . LEU A 1 191 ? -16.219 -11.704 1.264 1.00 89.38 191 LEU A O 1
ATOM 1545 N N . LEU A 1 192 ? -15.773 -12.583 3.306 1.00 90.38 192 LEU A N 1
ATOM 1546 C CA . LEU A 1 192 ? -15.600 -14.004 3.002 1.00 90.38 192 LEU A CA 1
ATOM 1547 C C . LEU A 1 192 ? -16.450 -14.497 1.827 1.00 90.38 192 LEU A C 1
ATOM 1549 O O . LEU A 1 192 ? -15.991 -14.786 0.722 1.00 90.38 192 LEU A O 1
ATOM 1553 N N . THR A 1 193 ? -17.747 -14.585 2.098 1.00 90.31 193 THR A N 1
ATOM 1554 C CA . THR A 1 193 ? -18.742 -15.123 1.165 1.00 90.31 193 THR A CA 1
ATOM 1555 C C . THR A 1 193 ? -18.937 -14.285 -0.099 1.00 90.31 193 THR A C 1
ATOM 1557 O O . THR A 1 193 ? -19.498 -14.795 -1.062 1.00 90.31 193 THR A O 1
ATOM 1560 N N . ASN A 1 194 ? -18.475 -13.031 -0.113 1.00 88.19 194 ASN A N 1
ATOM 1561 C CA . ASN A 1 194 ? -18.479 -12.162 -1.292 1.00 88.19 194 ASN A CA 1
ATOM 1562 C C . ASN A 1 194 ? -17.146 -12.209 -2.066 1.00 88.19 194 ASN A C 1
ATOM 1564 O O . ASN A 1 194 ? -16.942 -11.404 -2.971 1.00 88.19 194 ASN A O 1
ATOM 1568 N N . GLY A 1 195 ? -16.239 -13.135 -1.730 1.00 90.94 195 GLY A N 1
ATOM 1569 C CA . GLY A 1 195 ? -14.946 -13.286 -2.403 1.00 90.94 195 GLY A CA 1
ATOM 1570 C C . GLY A 1 195 ? -13.913 -12.225 -2.012 1.00 90.94 195 GLY A C 1
ATOM 1571 O O . GLY A 1 195 ? -12.971 -11.987 -2.764 1.00 90.94 195 GLY A O 1
ATOM 1572 N N . ILE A 1 196 ? -14.098 -11.573 -0.860 1.00 94.12 196 ILE A N 1
ATOM 1573 C CA . ILE A 1 196 ? -13.191 -10.548 -0.338 1.00 94.12 196 ILE A CA 1
ATOM 1574 C C . ILE A 1 196 ? -12.460 -11.136 0.861 1.00 94.12 196 ILE A C 1
ATOM 1576 O O . ILE A 1 196 ? -13.063 -11.408 1.902 1.00 94.12 196 ILE A O 1
ATOM 1580 N N . HIS A 1 197 ? -11.153 -11.327 0.719 1.00 94.62 197 HIS A N 1
ATOM 1581 C CA . HIS A 1 197 ? -10.302 -11.713 1.839 1.00 94.62 197 HIS A CA 1
ATOM 1582 C C . HIS A 1 197 ? -10.164 -10.540 2.811 1.00 94.62 197 HIS A C 1
ATOM 1584 O O . HIS A 1 197 ? -10.290 -9.388 2.404 1.00 94.62 197 HIS A O 1
ATOM 1590 N N . VAL A 1 198 ? -9.911 -10.818 4.089 1.00 94.19 198 VAL A N 1
ATOM 1591 C CA . VAL A 1 198 ? -9.754 -9.780 5.116 1.00 94.19 198 VAL A CA 1
ATOM 1592 C C . VAL A 1 198 ? -8.448 -10.003 5.862 1.00 94.19 198 VAL A C 1
ATOM 1594 O O . VAL A 1 198 ? -8.187 -11.117 6.318 1.00 94.19 198 VAL A O 1
ATOM 1597 N N . LEU A 1 199 ? -7.662 -8.941 6.007 1.00 95.31 199 LEU A N 1
ATOM 1598 C CA . LEU A 1 199 ? -6.483 -8.880 6.861 1.00 95.31 199 LEU A CA 1
ATOM 1599 C C . LEU A 1 199 ? -6.677 -7.745 7.869 1.00 95.31 199 LEU A C 1
ATOM 1601 O O . LEU A 1 199 ? -7.065 -6.640 7.503 1.00 95.31 199 LEU A O 1
ATOM 1605 N N . ARG A 1 200 ? -6.465 -8.020 9.154 1.00 94.06 200 ARG A N 1
ATOM 1606 C CA . ARG A 1 200 ? -6.690 -7.044 10.224 1.00 94.06 200 ARG A CA 1
ATOM 1607 C C . ARG A 1 200 ? -5.409 -6.868 11.012 1.00 94.06 200 ARG A C 1
ATOM 1609 O O . ARG A 1 200 ? -4.868 -7.853 11.504 1.00 94.06 200 ARG A O 1
ATOM 1616 N N . PHE A 1 201 ? -5.007 -5.617 11.180 1.00 93.88 201 PHE A N 1
ATOM 1617 C CA . PHE A 1 201 ? -3.885 -5.226 12.016 1.00 93.88 201 PHE A CA 1
ATOM 1618 C C . PHE A 1 201 ? -4.387 -4.379 13.171 1.00 93.88 201 PHE A C 1
ATOM 1620 O O . PHE A 1 201 ? -5.185 -3.463 12.988 1.00 93.88 201 PHE A O 1
ATOM 1627 N N . THR A 1 202 ? -3.914 -4.669 14.370 1.00 90.50 202 THR A N 1
ATOM 1628 C CA . THR A 1 202 ? -4.110 -3.804 15.530 1.00 90.50 202 THR A CA 1
ATOM 1629 C C . THR A 1 202 ? -3.240 -2.553 15.415 1.00 90.50 202 THR A C 1
ATOM 1631 O O . THR A 1 202 ? -2.163 -2.564 14.810 1.00 90.50 202 THR A O 1
ATOM 1634 N N . GLY A 1 203 ? -3.667 -1.453 16.034 1.00 86.62 203 GLY A N 1
ATOM 1635 C CA . GLY A 1 203 ? -2.882 -0.223 16.090 1.00 86.62 203 GLY A CA 1
ATOM 1636 C C . GLY A 1 203 ? -1.502 -0.450 16.715 1.00 86.62 203 GLY A C 1
ATOM 1637 O O . GLY A 1 203 ? -0.520 0.152 16.286 1.00 86.62 203 GLY A O 1
ATOM 1638 N N . ARG A 1 204 ? -1.389 -1.364 17.685 1.00 85.69 204 ARG A N 1
ATOM 1639 C CA . ARG A 1 204 ? -0.123 -1.769 18.299 1.00 85.69 204 ARG A CA 1
ATOM 1640 C C . ARG A 1 204 ? 0.778 -2.515 17.326 1.00 85.69 204 ARG A C 1
ATOM 1642 O O . ARG A 1 204 ? 1.980 -2.282 17.385 1.00 85.69 204 ARG A O 1
ATOM 1649 N N . GLU A 1 205 ? 0.248 -3.390 16.476 1.00 90.69 205 GLU A N 1
ATOM 1650 C CA . GLU A 1 205 ? 1.043 -4.049 15.429 1.00 90.69 205 GLU A CA 1
ATOM 1651 C C . GLU A 1 205 ? 1.619 -3.011 14.468 1.00 90.69 205 GLU A C 1
ATOM 1653 O O . GLU A 1 205 ? 2.839 -2.931 14.342 1.00 90.69 205 GLU A O 1
ATOM 1658 N N . ILE A 1 206 ? 0.767 -2.127 13.937 1.00 90.00 206 ILE A N 1
ATOM 1659 C CA . ILE A 1 206 ? 1.158 -1.049 13.013 1.00 90.00 206 ILE A CA 1
ATOM 1660 C C . ILE A 1 206 ? 2.224 -0.132 13.631 1.00 90.00 206 ILE A C 1
ATOM 1662 O O . ILE A 1 206 ? 3.211 0.212 12.986 1.00 90.00 206 ILE A O 1
ATOM 1666 N N . VAL A 1 207 ? 2.049 0.279 14.890 1.00 86.00 207 VAL A N 1
ATOM 1667 C CA . VAL A 1 207 ? 2.986 1.200 15.558 1.00 86.00 207 VAL A CA 1
ATOM 1668 C C . VAL A 1 207 ? 4.290 0.509 15.961 1.00 86.00 207 VAL A C 1
ATOM 1670 O O . VAL A 1 207 ? 5.346 1.146 15.953 1.00 86.00 207 VAL A O 1
ATOM 1673 N N . ARG A 1 208 ? 4.232 -0.767 16.358 1.00 87.12 208 ARG A N 1
ATOM 1674 C CA . ARG A 1 208 ? 5.408 -1.519 16.809 1.00 87.12 208 ARG A CA 1
ATOM 1675 C C . ARG A 1 208 ? 6.289 -1.928 15.637 1.00 87.12 208 ARG A C 1
ATOM 1677 O O . ARG A 1 208 ? 7.503 -1.780 15.744 1.00 87.12 208 ARG A O 1
ATOM 1684 N N . ASP A 1 209 ? 5.685 -2.478 14.589 1.00 89.75 209 ASP A N 1
ATOM 1685 C CA . ASP A 1 209 ? 6.394 -3.105 13.478 1.00 89.75 209 ASP A CA 1
ATOM 1686 C C . ASP A 1 209 ? 5.541 -3.076 12.201 1.00 89.75 209 ASP A C 1
ATOM 1688 O O . ASP A 1 209 ? 4.858 -4.041 11.848 1.00 89.75 209 ASP A O 1
ATOM 1692 N N . LEU A 1 210 ? 5.545 -1.923 11.526 1.00 90.31 210 LEU A N 1
ATOM 1693 C CA . LEU A 1 210 ? 4.812 -1.768 10.273 1.00 90.31 210 LEU A CA 1
ATOM 1694 C C . LEU A 1 210 ? 5.411 -2.619 9.153 1.00 90.31 210 LEU A C 1
ATOM 1696 O O . LEU A 1 210 ? 4.658 -3.106 8.322 1.00 90.31 210 LEU A O 1
ATOM 1700 N N . GLU A 1 211 ? 6.730 -2.823 9.139 1.00 91.06 211 GLU A N 1
ATOM 1701 C CA . GLU A 1 211 ? 7.402 -3.656 8.134 1.00 91.06 211 GLU A CA 1
ATOM 1702 C C . GLU A 1 211 ? 6.859 -5.085 8.163 1.00 91.06 211 GLU A C 1
ATOM 1704 O O . GLU A 1 211 ? 6.421 -5.580 7.130 1.00 91.06 211 GLU A O 1
ATOM 1709 N N . ALA A 1 212 ? 6.733 -5.689 9.349 1.00 94.38 212 ALA A N 1
ATOM 1710 C CA . ALA A 1 212 ? 6.115 -7.008 9.482 1.00 94.38 212 ALA A CA 1
ATOM 1711 C C . ALA A 1 212 ? 4.649 -7.039 8.998 1.00 94.38 212 ALA A C 1
ATOM 1713 O O . ALA A 1 212 ? 4.225 -8.000 8.359 1.00 94.38 212 ALA A O 1
ATOM 1714 N N . CYS A 1 213 ? 3.870 -5.978 9.247 1.00 95.62 213 CYS A N 1
ATOM 1715 C CA . CYS A 1 213 ? 2.502 -5.884 8.719 1.00 95.62 213 CYS A CA 1
ATOM 1716 C C . CYS A 1 213 ? 2.489 -5.811 7.180 1.00 95.62 213 CYS A C 1
ATOM 1718 O O . CYS A 1 213 ? 1.566 -6.302 6.531 1.00 95.62 213 CYS A O 1
ATOM 1720 N N . MET A 1 214 ? 3.502 -5.178 6.588 1.00 96.06 214 MET A N 1
ATOM 1721 C CA . MET A 1 214 ? 3.637 -5.035 5.137 1.00 96.06 214 MET A CA 1
ATOM 1722 C C . MET A 1 214 ? 4.117 -6.328 4.483 1.00 96.06 214 MET A C 1
ATOM 1724 O O . MET A 1 214 ? 3.660 -6.640 3.385 1.00 96.06 214 MET A O 1
ATOM 1728 N N . ASP A 1 215 ? 4.946 -7.111 5.173 1.00 96.19 215 ASP A N 1
ATOM 1729 C CA . ASP A 1 215 ? 5.293 -8.471 4.760 1.00 96.19 215 ASP A CA 1
ATOM 1730 C C . ASP A 1 215 ? 4.037 -9.352 4.716 1.00 96.19 215 ASP A C 1
ATOM 1732 O O . ASP A 1 215 ? 3.768 -9.983 3.695 1.00 96.19 215 ASP A O 1
ATOM 1736 N N . ASP A 1 216 ? 3.202 -9.319 5.763 1.00 97.69 216 ASP A N 1
ATOM 1737 C CA . ASP A 1 216 ? 1.926 -10.049 5.796 1.00 97.69 216 ASP A CA 1
ATOM 1738 C C . ASP A 1 216 ? 0.970 -9.607 4.669 1.00 97.69 216 ASP A C 1
ATOM 1740 O O . ASP A 1 216 ? 0.293 -10.440 4.053 1.00 97.69 216 ASP A O 1
ATOM 1744 N N . LEU A 1 217 ? 0.916 -8.300 4.378 1.00 98.19 217 LEU A N 1
ATOM 1745 C CA . LEU A 1 217 ? 0.150 -7.754 3.255 1.00 98.19 217 LEU A CA 1
ATOM 1746 C C . LEU A 1 217 ? 0.675 -8.283 1.914 1.00 98.19 217 LEU A C 1
ATOM 1748 O O . LEU A 1 217 ? -0.115 -8.781 1.108 1.00 98.19 217 LEU A O 1
ATOM 1752 N N . SER A 1 218 ? 1.983 -8.179 1.673 1.00 97.56 218 SER A N 1
ATOM 1753 C CA . SER A 1 218 ? 2.621 -8.612 0.425 1.00 97.56 218 SER A CA 1
ATOM 1754 C C . SER A 1 218 ? 2.424 -10.111 0.201 1.00 97.56 218 SER A C 1
ATOM 1756 O O . SER A 1 218 ? 2.005 -10.525 -0.880 1.00 97.56 218 SER A O 1
ATOM 1758 N N . ASP A 1 219 ? 2.589 -10.925 1.245 1.00 97.25 219 ASP A N 1
ATOM 1759 C CA . ASP A 1 219 ? 2.335 -12.365 1.213 1.00 97.25 219 ASP A CA 1
ATOM 1760 C C . ASP A 1 219 ? 0.881 -12.691 0.849 1.00 97.25 219 ASP A C 1
ATOM 1762 O O . ASP A 1 219 ? 0.611 -13.600 0.054 1.00 97.25 219 ASP A O 1
ATOM 1766 N N . ALA A 1 220 ? -0.079 -11.968 1.434 1.00 97.88 220 ALA A N 1
ATOM 1767 C CA . ALA A 1 220 ? -1.493 -12.152 1.135 1.00 97.88 220 ALA A CA 1
ATOM 1768 C C . ALA A 1 220 ? -1.807 -11.789 -0.323 1.00 97.88 220 ALA A C 1
ATOM 1770 O O . ALA A 1 220 ? -2.452 -12.574 -1.023 1.00 97.88 220 ALA A O 1
ATOM 1771 N N . LEU A 1 221 ? -1.320 -10.642 -0.801 1.00 98.06 221 LEU A N 1
ATOM 1772 C CA . LEU A 1 221 ? -1.517 -10.188 -2.179 1.00 98.06 221 LEU A CA 1
ATOM 1773 C C . LEU A 1 221 ? -0.835 -11.115 -3.191 1.00 98.06 221 LEU A C 1
ATOM 1775 O O . LEU A 1 221 ? -1.454 -11.484 -4.188 1.00 98.06 221 LEU A O 1
ATOM 1779 N N . SER A 1 222 ? 0.379 -11.579 -2.897 1.00 97.06 222 SER A N 1
ATOM 1780 C CA . SER A 1 222 ? 1.127 -12.512 -3.741 1.00 97.06 222 SER A CA 1
ATOM 1781 C C . SER A 1 222 ? 0.379 -13.824 -3.946 1.00 97.06 222 SER A C 1
ATOM 1783 O O . SER A 1 222 ? 0.308 -14.335 -5.063 1.00 97.06 222 SER A O 1
ATOM 1785 N N . ARG A 1 223 ? -0.276 -14.348 -2.903 1.00 96.31 223 ARG A N 1
ATOM 1786 C CA . ARG A 1 223 ? -1.121 -15.547 -3.027 1.00 96.31 223 ARG A CA 1
ATOM 1787 C C . ARG A 1 223 ? -2.324 -15.307 -3.938 1.00 96.31 223 ARG A C 1
ATOM 1789 O O . ARG A 1 223 ? -2.636 -16.165 -4.759 1.00 96.31 223 ARG A O 1
ATOM 1796 N N . LEU A 1 224 ? -2.973 -14.148 -3.836 1.00 97.06 224 LEU A N 1
ATOM 1797 C CA . LEU A 1 224 ? -4.088 -13.787 -4.720 1.00 97.06 224 LEU A CA 1
ATOM 1798 C C . LEU A 1 224 ? -3.628 -13.610 -6.175 1.00 97.06 224 LEU A C 1
ATOM 1800 O O . LEU A 1 224 ? -4.311 -14.050 -7.102 1.00 97.06 224 LEU A O 1
ATOM 1804 N N . ALA A 1 225 ? -2.448 -13.027 -6.379 1.00 96.31 225 ALA A N 1
ATOM 1805 C CA . ALA A 1 225 ? -1.806 -12.912 -7.682 1.00 96.31 225 ALA A CA 1
ATOM 1806 C C . ALA A 1 225 ? -1.464 -14.299 -8.263 1.00 96.31 225 ALA A C 1
ATOM 1808 O O . ALA A 1 225 ? -1.769 -14.581 -9.423 1.00 96.31 225 ALA A O 1
ATOM 1809 N N . GLU A 1 226 ? -0.913 -15.207 -7.450 1.00 95.50 226 GLU A N 1
ATOM 1810 C CA . GLU A 1 226 ? -0.640 -16.597 -7.832 1.00 95.50 226 GLU A CA 1
ATOM 1811 C C . GLU A 1 226 ? -1.911 -17.345 -8.252 1.00 95.50 226 GLU A C 1
ATOM 1813 O O . GLU A 1 226 ? -1.888 -18.079 -9.242 1.00 95.50 226 GLU A O 1
ATOM 1818 N N . GLU A 1 227 ? -3.028 -17.159 -7.546 1.00 95.19 227 GLU A N 1
ATOM 1819 C CA . GLU A 1 227 ? -4.312 -17.751 -7.934 1.00 95.19 227 GLU A CA 1
ATOM 1820 C C . GLU A 1 227 ? -4.746 -17.314 -9.333 1.00 95.19 227 GLU A C 1
ATOM 1822 O O . GLU A 1 227 ? -5.114 -18.162 -10.150 1.00 95.19 227 GLU A O 1
ATOM 1827 N N . LEU A 1 228 ? -4.663 -16.013 -9.627 1.00 96.25 228 LEU A N 1
ATOM 1828 C CA . LEU A 1 228 ? -4.995 -15.471 -10.943 1.00 96.25 228 LEU A CA 1
ATOM 1829 C C . LEU A 1 228 ? -4.051 -16.002 -12.025 1.00 96.25 228 LEU A C 1
ATOM 1831 O O . LEU A 1 228 ? -4.502 -16.405 -13.097 1.00 96.25 228 LEU A O 1
ATOM 1835 N N . LEU A 1 229 ? -2.746 -16.060 -11.749 1.00 95.19 229 LEU A N 1
ATOM 1836 C CA . LEU A 1 229 ? -1.758 -16.607 -12.682 1.00 95.19 229 LEU A CA 1
ATOM 1837 C C . LEU A 1 229 ? -2.023 -18.085 -12.995 1.00 95.19 229 LEU A C 1
ATOM 1839 O O . LEU A 1 229 ? -1.847 -18.514 -14.138 1.00 95.19 229 LEU A O 1
ATOM 1843 N N . VAL A 1 230 ? -2.446 -18.870 -12.002 1.00 95.00 230 VAL A N 1
ATOM 1844 C CA . VAL A 1 230 ? -2.839 -20.273 -12.189 1.00 95.00 230 VAL A CA 1
ATOM 1845 C C . VAL A 1 230 ? -4.124 -20.377 -13.008 1.00 95.00 230 VAL A C 1
ATOM 1847 O O . VAL A 1 230 ? -4.181 -21.178 -13.940 1.00 95.00 230 VAL A O 1
ATOM 1850 N N . GLU A 1 231 ? -5.135 -19.563 -12.699 1.00 94.94 231 GLU A N 1
ATOM 1851 C CA . GLU A 1 231 ? -6.404 -19.511 -13.436 1.00 94.94 231 GLU A CA 1
ATOM 1852 C C . GLU A 1 231 ? -6.193 -19.137 -14.912 1.00 94.94 231 GLU A C 1
ATOM 1854 O O . GLU A 1 231 ? -6.768 -19.760 -15.804 1.00 94.94 231 GLU A O 1
ATOM 1859 N N . ALA A 1 232 ? -5.284 -18.200 -15.185 1.00 94.56 232 ALA A N 1
ATOM 1860 C CA . ALA A 1 232 ? -4.899 -17.792 -16.532 1.00 94.56 232 ALA A CA 1
ATOM 1861 C C . ALA A 1 232 ? -3.993 -18.806 -17.264 1.00 94.56 232 ALA A C 1
ATOM 1863 O O . ALA A 1 232 ? -3.614 -18.571 -18.414 1.00 94.56 232 ALA A O 1
ATOM 1864 N N . GLY A 1 233 ? -3.601 -19.910 -16.615 1.00 93.94 233 GLY A N 1
ATOM 1865 C CA . GLY A 1 233 ? -2.695 -20.917 -17.177 1.00 93.94 233 GLY A CA 1
ATOM 1866 C C . GLY A 1 233 ? -1.244 -20.446 -17.342 1.00 93.94 233 GLY A C 1
ATOM 1867 O O . GLY A 1 233 ? -0.480 -21.075 -18.073 1.00 93.94 233 GLY A O 1
ATOM 1868 N N . ILE A 1 234 ? -0.861 -19.348 -16.682 1.00 92.50 234 ILE A N 1
ATOM 1869 C CA . ILE A 1 234 ? 0.488 -18.764 -16.725 1.00 92.50 234 ILE A CA 1
ATOM 1870 C C . ILE A 1 234 ? 1.409 -19.467 -15.720 1.00 92.50 234 ILE A C 1
ATOM 1872 O O . ILE A 1 234 ? 2.567 -19.749 -16.029 1.00 92.50 234 ILE A O 1
ATOM 1876 N N . ALA A 1 235 ? 0.894 -19.797 -14.532 1.00 88.56 235 ALA A N 1
ATOM 1877 C CA . ALA A 1 235 ? 1.632 -20.494 -13.483 1.00 88.56 235 ALA A CA 1
ATOM 1878 C C . ALA A 1 235 ? 1.063 -21.894 -13.208 1.00 88.56 235 ALA A C 1
ATOM 1880 O O . ALA A 1 235 ? -0.120 -22.171 -13.402 1.00 88.56 235 ALA A O 1
ATOM 1881 N N . LYS A 1 236 ? 1.910 -22.800 -12.706 1.00 82.19 236 LYS A N 1
ATOM 1882 C CA . LYS A 1 236 ? 1.451 -24.084 -12.159 1.00 82.19 236 LYS A CA 1
ATOM 1883 C C . LYS A 1 236 ? 1.073 -23.898 -10.698 1.00 82.19 236 LYS A C 1
ATOM 1885 O O . LYS A 1 236 ? 1.822 -23.284 -9.943 1.00 82.19 236 LYS A O 1
ATOM 1890 N N . ARG A 1 237 ? -0.042 -24.503 -10.283 1.00 74.50 237 ARG A N 1
ATOM 1891 C CA . ARG A 1 237 ? -0.451 -24.522 -8.876 1.00 74.50 237 ARG A CA 1
ATOM 1892 C C . ARG A 1 237 ? 0.667 -25.138 -8.036 1.00 74.50 237 ARG A C 1
ATOM 1894 O O . ARG A 1 237 ? 1.031 -26.296 -8.254 1.00 74.50 237 ARG A O 1
ATOM 1901 N N . ARG A 1 238 ? 1.215 -24.380 -7.083 1.00 65.00 238 ARG A N 1
ATOM 1902 C CA . ARG A 1 238 ? 2.155 -24.940 -6.109 1.00 65.00 238 ARG A CA 1
ATOM 1903 C C . ARG A 1 238 ? 1.397 -25.978 -5.268 1.00 65.00 238 ARG A C 1
ATOM 1905 O O . ARG A 1 238 ? 0.301 -25.674 -4.790 1.00 65.00 238 ARG A O 1
ATOM 1912 N N . PRO A 1 239 ? 1.910 -27.209 -5.096 1.00 52.28 239 PRO A N 1
ATOM 1913 C CA . PRO A 1 239 ? 1.298 -28.153 -4.171 1.00 52.28 239 PRO A CA 1
ATOM 1914 C C . PRO A 1 239 ? 1.313 -27.537 -2.766 1.00 52.28 239 PRO A C 1
ATOM 1916 O O . PRO A 1 239 ? 2.354 -27.056 -2.318 1.00 52.28 239 PRO A O 1
ATOM 1919 N N . GLN A 1 240 ? 0.164 -27.527 -2.082 1.00 48.47 240 GLN A N 1
ATOM 1920 C CA . GLN A 1 240 ? 0.058 -27.074 -0.693 1.00 48.47 240 GLN A CA 1
ATOM 1921 C C . GLN A 1 240 ? 0.899 -28.002 0.198 1.00 48.47 240 GLN A C 1
ATOM 1923 O O . GLN A 1 240 ? 0.413 -29.012 0.698 1.00 48.47 240 GLN A O 1
ATOM 1928 N N . ARG A 1 241 ? 2.185 -27.687 0.383 1.00 41.84 241 ARG A N 1
ATOM 1929 C CA . ARG A 1 241 ? 3.131 -28.518 1.149 1.00 41.84 241 ARG A CA 1
ATOM 1930 C C . ARG A 1 241 ? 2.863 -28.563 2.662 1.00 41.84 241 ARG A C 1
ATOM 1932 O O . ARG A 1 241 ? 3.518 -29.327 3.351 1.00 41.84 241 ARG A O 1
ATOM 1939 N N . TRP A 1 242 ? 1.876 -27.828 3.177 1.00 39.97 242 TRP A N 1
ATOM 1940 C CA . TRP A 1 242 ? 1.661 -27.647 4.622 1.00 39.97 242 TRP A CA 1
ATOM 1941 C C . TRP A 1 242 ? 0.575 -28.524 5.268 1.00 39.97 242 TRP A C 1
ATOM 1943 O O . TRP A 1 242 ? 0.442 -28.507 6.489 1.00 39.97 242 TRP A O 1
ATOM 1953 N N . ILE A 1 243 ? -0.182 -29.319 4.498 1.00 41.66 243 ILE A N 1
ATOM 1954 C CA . ILE A 1 243 ? -1.160 -30.263 5.082 1.00 41.66 243 ILE A CA 1
ATOM 1955 C C . ILE A 1 243 ? -0.560 -31.668 5.245 1.00 41.66 243 ILE A C 1
ATOM 1957 O O . ILE A 1 243 ? -0.892 -32.355 6.203 1.00 41.66 243 ILE A O 1
ATOM 1961 N N . GLN A 1 244 ? 0.376 -32.093 4.390 1.00 34.31 244 GLN A N 1
ATOM 1962 C CA . GLN A 1 244 ? 0.918 -33.456 4.459 1.00 34.31 244 GLN A CA 1
ATOM 1963 C C . GLN A 1 244 ? 1.852 -33.658 5.668 1.00 34.31 244 GLN A C 1
ATOM 1965 O O . GLN A 1 244 ? 1.691 -34.622 6.409 1.00 34.31 244 GLN A O 1
ATOM 1970 N N . GLU A 1 245 ? 2.757 -32.711 5.946 1.00 35.19 245 GLU A N 1
ATOM 1971 C CA . GLU A 1 245 ? 3.759 -32.874 7.015 1.00 35.19 245 GLU A CA 1
ATOM 1972 C C . GLU A 1 245 ? 3.152 -32.855 8.432 1.00 35.19 245 GLU A C 1
ATOM 1974 O O . GLU A 1 245 ? 3.664 -33.525 9.324 1.00 35.19 245 GLU A O 1
ATOM 1979 N N . ASN A 1 246 ? 2.008 -32.190 8.644 1.00 35.44 246 ASN A N 1
ATOM 1980 C CA . ASN A 1 246 ? 1.301 -32.216 9.934 1.00 35.44 246 ASN A CA 1
ATOM 1981 C C . ASN A 1 246 ? 0.268 -33.350 10.058 1.00 35.44 246 ASN A C 1
ATOM 1983 O O . ASN A 1 246 ? -0.085 -33.727 11.175 1.00 35.44 246 ASN A O 1
ATOM 1987 N N . VAL A 1 247 ? -0.197 -33.925 8.943 1.00 43.03 247 VAL A N 1
ATOM 1988 C CA . VAL A 1 247 ? -1.034 -35.138 8.954 1.00 43.03 247 VAL A CA 1
ATOM 1989 C C . VAL A 1 247 ? -0.176 -36.388 9.182 1.00 43.03 247 VAL A C 1
ATOM 1991 O O . VAL A 1 247 ? -0.605 -37.291 9.895 1.00 43.03 247 VAL A O 1
ATOM 1994 N N . ASP A 1 248 ? 1.058 -36.411 8.674 1.00 39.03 248 ASP A N 1
ATOM 1995 C CA . ASP A 1 248 ? 1.975 -37.546 8.843 1.00 39.03 248 ASP A CA 1
ATOM 1996 C C . ASP A 1 248 ? 2.655 -37.580 10.232 1.00 39.03 248 ASP A C 1
ATOM 1998 O O . ASP A 1 248 ? 3.077 -38.644 10.688 1.00 39.03 248 ASP A O 1
ATOM 2002 N N . LEU A 1 249 ? 2.712 -36.447 10.949 1.00 41.69 249 LEU A N 1
ATOM 2003 C CA . LEU A 1 249 ? 3.200 -36.372 12.338 1.00 41.69 249 LEU A CA 1
ATOM 2004 C C . LEU A 1 249 ? 2.111 -36.650 13.388 1.00 41.69 249 LEU A C 1
ATOM 2006 O O . LEU A 1 249 ? 2.416 -37.110 14.490 1.00 41.69 249 LEU A O 1
ATOM 2010 N N . ALA A 1 250 ? 0.840 -36.423 13.055 1.00 41.91 250 ALA A N 1
ATOM 2011 C CA . ALA A 1 250 ? -0.301 -36.769 13.896 1.00 41.91 250 ALA A CA 1
ATOM 2012 C C . ALA A 1 250 ? -0.875 -38.126 13.466 1.00 41.91 250 ALA A C 1
ATOM 2014 O O . ALA A 1 250 ? -1.989 -38.219 12.951 1.00 41.91 250 ALA A O 1
ATOM 2015 N N . GLY A 1 251 ? -0.106 -39.199 13.684 1.00 41.62 251 GLY A N 1
ATOM 2016 C CA . GLY A 1 251 ? -0.623 -40.560 13.541 1.00 41.62 251 GLY A CA 1
ATOM 2017 C C . GLY A 1 251 ? -1.966 -40.726 14.279 1.00 41.62 251 GLY A C 1
ATOM 2018 O O . GLY A 1 251 ? -2.212 -40.034 15.273 1.00 41.62 251 GLY A O 1
ATOM 2019 N N . PRO A 1 252 ? -2.862 -41.617 13.812 1.00 46.34 252 PRO A N 1
ATOM 2020 C CA . PRO A 1 252 ? -4.182 -41.777 14.412 1.00 46.34 252 PRO A CA 1
ATOM 2021 C C . PRO A 1 252 ? -4.052 -42.022 15.923 1.00 46.34 252 PRO A C 1
ATOM 2023 O O . PRO A 1 252 ? -3.187 -42.805 16.333 1.00 46.34 252 PRO A O 1
ATOM 2026 N N . PRO A 1 253 ? -4.894 -41.389 16.766 1.00 48.47 253 PRO A N 1
ATOM 2027 C CA . PRO A 1 253 ? -4.824 -41.581 18.206 1.00 48.47 253 PRO A CA 1
ATOM 2028 C C . PRO A 1 253 ? -4.921 -43.080 18.526 1.00 48.47 253 PRO A C 1
ATOM 2030 O O . PRO A 1 253 ? -5.721 -43.790 17.901 1.00 48.47 253 PRO A O 1
ATOM 2033 N N . PRO A 1 254 ? -4.116 -43.593 19.475 1.00 47.09 254 PRO A N 1
ATOM 2034 C CA . PRO A 1 254 ? -4.104 -45.011 19.787 1.00 47.09 254 PRO A CA 1
ATOM 2035 C C . PRO A 1 254 ? -5.514 -45.456 20.174 1.00 47.09 254 PRO A C 1
ATOM 2037 O O . PRO A 1 254 ? -6.136 -44.901 21.084 1.00 47.09 254 PRO A O 1
ATOM 2040 N N . ARG A 1 255 ? -6.031 -46.468 19.466 1.00 44.00 255 ARG A N 1
ATOM 2041 C CA . ARG A 1 255 ? -7.305 -47.106 19.809 1.00 44.00 255 ARG A CA 1
ATOM 2042 C C . ARG A 1 255 ? -7.210 -47.586 21.256 1.00 44.00 255 ARG A C 1
ATOM 2044 O O . ARG A 1 255 ? -6.392 -48.454 21.563 1.00 44.00 255 ARG A O 1
ATOM 2051 N N . LYS A 1 256 ? -8.036 -47.022 22.142 1.00 46.81 256 LYS A N 1
ATOM 2052 C CA . LYS A 1 256 ? -8.183 -47.530 23.510 1.00 46.81 256 LYS A CA 1
ATOM 2053 C C . LYS A 1 256 ? -8.556 -49.009 23.416 1.00 46.81 256 LYS A C 1
ATOM 2055 O O . LYS A 1 256 ? -9.537 -49.355 22.757 1.00 46.81 256 LYS A O 1
ATOM 2060 N N . ARG A 1 257 ? -7.747 -49.879 24.026 1.00 40.03 257 ARG A N 1
ATOM 2061 C CA . ARG A 1 257 ? -8.111 -51.290 24.177 1.00 40.03 257 ARG A CA 1
ATOM 2062 C C . ARG A 1 257 ? -9.366 -51.355 25.053 1.00 40.03 257 ARG A C 1
ATOM 2064 O O . ARG A 1 257 ? -9.399 -50.647 26.058 1.00 40.03 257 ARG A O 1
ATOM 2071 N N . PRO A 1 258 ? -10.375 -52.156 24.686 1.00 50.72 258 PRO A N 1
ATOM 2072 C CA . PRO A 1 258 ? -11.512 -52.378 25.561 1.00 50.72 258 PRO A CA 1
ATOM 2073 C C . PRO A 1 258 ? -11.020 -53.060 26.844 1.00 50.72 258 PRO A C 1
ATOM 2075 O O . PRO A 1 258 ? -10.357 -54.097 26.780 1.00 50.72 258 PRO A O 1
ATOM 2078 N N . THR A 1 259 ? -11.308 -52.427 27.977 1.00 56.16 259 THR A N 1
ATOM 2079 C CA . THR A 1 259 ? -11.337 -53.032 29.314 1.00 56.16 259 THR A CA 1
ATOM 2080 C C . THR A 1 259 ? -12.783 -53.240 29.703 1.00 56.16 259 THR A C 1
ATOM 2082 O O . THR A 1 259 ? -13.545 -52.264 29.502 1.00 56.16 259 THR A O 1
#

InterPro domains:
  IPR011335 Restriction endonuclease type II-like [SSF52980] (134-229)
  IPR049468 Restriction endonuclease type II-like domain [PF18741] (133-221)

Foldseek 3Di:
DPDLPQAPDDQCPQLVLLVVLVVVLVVVVADQPPLLNVLSNVLSVVLSVVLVVLRVPQDDDPDDPVVVNVRSVVSNVVSNVLSVQLSVQLNVQSVQADHSLLNSLSNCLSRPAALVPDREHEDDAPPDPCDDLFGKYKYAQDDDPHDTARMKIWGHHRNDIAIEGEEEAACVVDDQDPVNVVVVVVVQVVCVVVRYHYDYDYSCCSSVPVPVVSVVVSPVSNVRSQVVCVVVVNDPDDPPPPPVVVVVVCDPDPDPDDD

Organism: NCBI:txid1442381